Protein AF-0000000074348667 (afdb_homodimer)

Structure (mmCIF, N/CA/C/O backbone):
data_AF-0000000074348667-model_v1
#
loop_
_entity.id
_entity.type
_entity.pdbx_description
1 polymer 'Uncharacterized protein'
#
loop_
_atom_site.group_PDB
_atom_site.id
_atom_site.type_symbol
_atom_site.label_atom_id
_atom_site.label_alt_id
_atom_site.label_comp_id
_atom_site.label_as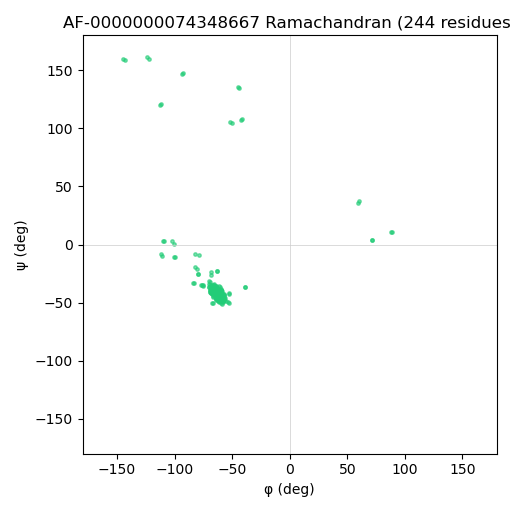ym_id
_atom_site.label_entity_id
_atom_site.label_seq_id
_atom_site.pdbx_PDB_ins_code
_atom_site.Cartn_x
_atom_site.Cartn_y
_atom_site.Cartn_z
_atom_site.occupancy
_atom_site.B_iso_or_equiv
_atom_site.auth_seq_id
_atom_site.auth_comp_id
_atom_site.auth_asym_id
_atom_site.auth_atom_id
_atom_site.pdbx_PDB_model_num
ATOM 1 N N . MET A 1 1 ? -14.773 42.625 21.422 1 41.88 1 MET A N 1
ATOM 2 C CA . MET A 1 1 ? -13.516 42 21.812 1 41.88 1 MET A CA 1
ATOM 3 C C . MET A 1 1 ? -12.562 41.906 20.625 1 41.88 1 MET A C 1
ATOM 5 O O . MET A 1 1 ? -12.992 41.625 19.5 1 41.88 1 MET A O 1
ATOM 9 N N . ALA A 1 2 ? -11.477 42.531 20.516 1 47.47 2 ALA A N 1
ATOM 10 C CA . ALA A 1 2 ? -10.523 42.531 19.406 1 47.47 2 ALA A CA 1
ATOM 11 C C . ALA A 1 2 ? -10.164 41.125 18.984 1 47.47 2 ALA A C 1
ATOM 13 O O . ALA A 1 2 ? -9.859 40.281 19.812 1 47.47 2 ALA A O 1
ATOM 14 N N . THR A 1 3 ? -10.672 40.656 17.891 1 51.31 3 THR A N 1
ATOM 15 C CA . THR A 1 3 ? -10.297 39.344 17.375 1 51.31 3 THR A CA 1
ATOM 16 C C . THR A 1 3 ? -8.797 39.125 17.5 1 51.31 3 THR A C 1
ATOM 18 O O . THR A 1 3 ? -7.992 39.938 17.031 1 51.31 3 THR A O 1
ATOM 21 N N . PRO A 1 4 ? -8.414 38.281 18.438 1 57.06 4 PRO A N 1
ATOM 22 C CA . PRO A 1 4 ? -6.969 38.094 18.625 1 57.06 4 PRO A CA 1
ATOM 23 C C . PRO A 1 4 ? -6.219 37.938 17.312 1 57.06 4 PRO A C 1
ATOM 25 O O . PRO A 1 4 ? -6.785 37.469 16.312 1 57.06 4 PRO A O 1
ATOM 28 N N . PRO A 1 5 ? -5.121 38.625 17.25 1 57.78 5 PRO A N 1
ATOM 29 C CA . PRO A 1 5 ? -4.312 38.688 16.031 1 57.78 5 PRO A CA 1
ATOM 30 C C . PRO A 1 5 ? -4.246 37.344 15.305 1 57.78 5 PRO A C 1
ATOM 32 O O . PRO A 1 5 ? -4.262 37.312 14.07 1 57.78 5 PRO A O 1
ATOM 35 N N . SER A 1 6 ? -4.207 36.25 16.125 1 58.78 6 SER A N 1
ATOM 36 C CA . SER A 1 6 ? -4.117 34.938 15.5 1 58.78 6 SER A CA 1
ATOM 37 C C . SER A 1 6 ? -5.391 34.594 14.727 1 58.78 6 SER A C 1
ATOM 39 O O . SER A 1 6 ? -5.328 34.062 13.609 1 58.78 6 SER A O 1
ATOM 41 N N . GLU A 1 7 ? -6.578 34.875 15.273 1 57.41 7 GLU A N 1
ATOM 42 C CA . GLU A 1 7 ? -7.863 34.625 14.633 1 57.41 7 GLU A CA 1
ATOM 43 C C . GLU A 1 7 ? -7.988 35.375 13.32 1 57.41 7 GLU A C 1
ATOM 45 O O . GLU A 1 7 ? -8.391 34.812 12.297 1 57.41 7 GLU A O 1
ATOM 50 N N . TYR A 1 8 ? -7.621 36.625 13.539 1 56.88 8 TYR A N 1
ATOM 51 C CA . TYR A 1 8 ? -7.707 37.5 12.367 1 56.88 8 TYR A CA 1
ATOM 52 C C . TYR A 1 8 ? -6.75 37.031 11.273 1 56.88 8 TYR A C 1
ATOM 54 O O . TYR A 1 8 ? -7.117 37 10.102 1 56.88 8 TYR A O 1
ATOM 62 N N . ALA A 1 9 ? -5.664 36.656 11.672 1 59.81 9 ALA A N 1
ATOM 63 C CA . ALA A 1 9 ? -4.641 36.25 10.719 1 59.81 9 ALA A CA 1
ATOM 64 C C . ALA A 1 9 ? -5.031 34.938 10.016 1 59.81 9 ALA A C 1
ATOM 66 O O . ALA A 1 9 ? -4.879 34.812 8.797 1 59.81 9 ALA A O 1
ATOM 67 N N . MET A 1 10 ? -5.617 34.062 10.727 1 64.94 10 MET A N 1
ATOM 68 C CA . MET A 1 10 ? -6.023 32.781 10.18 1 64.94 10 MET A CA 1
ATOM 69 C C . MET A 1 10 ? -7.16 32.938 9.172 1 64.94 10 MET A C 1
ATOM 71 O O . MET A 1 10 ? -7.293 32.156 8.242 1 64.94 10 MET A O 1
ATOM 75 N N . SER A 1 11 ? -7.828 34.031 9.391 1 62.78 11 SER A N 1
ATOM 76 C CA . SER A 1 11 ? -8.992 34.25 8.539 1 62.78 11 SER A CA 1
ATOM 77 C C . SER A 1 11 ? -8.578 34.844 7.188 1 62.78 11 SER A C 1
ATOM 79 O O . SER A 1 11 ? -9.359 34.812 6.23 1 62.78 11 SER A O 1
ATOM 81 N N . ARG A 1 12 ? -7.371 35.188 7.074 1 66.31 12 ARG A N 1
ATOM 82 C CA . ARG A 1 12 ? -6.961 35.844 5.848 1 66.31 12 ARG A CA 1
ATOM 83 C C . ARG A 1 12 ? -6.281 34.875 4.887 1 66.31 12 ARG A C 1
ATOM 85 O O . ARG A 1 12 ? -6.039 35.219 3.727 1 66.31 12 ARG A O 1
ATOM 92 N N . THR A 1 13 ? -6.027 33.781 5.457 1 75.88 13 THR A N 1
ATOM 93 C CA . THR A 1 13 ? -5.414 32.781 4.598 1 75.88 13 THR A CA 1
ATOM 94 C C . THR A 1 13 ? -6.363 31.594 4.375 1 75.88 13 THR A C 1
ATOM 96 O O . THR A 1 13 ? -6.824 30.969 5.332 1 75.88 13 THR A O 1
ATOM 99 N N . PRO A 1 14 ? -6.715 31.328 3.113 1 81.19 14 PRO A N 1
ATOM 100 C CA . PRO A 1 14 ? -7.812 30.422 2.779 1 81.19 14 PRO A CA 1
ATOM 101 C C . PRO A 1 14 ? -7.676 29.062 3.465 1 81.19 14 PRO A C 1
ATOM 103 O O . PRO A 1 14 ? -8.664 28.516 3.969 1 81.19 14 PRO A O 1
ATOM 106 N N . HIS A 1 15 ? -6.523 28.547 3.49 1 81.31 15 HIS A N 1
ATOM 107 C CA . HIS A 1 15 ? -6.379 27.188 4.004 1 81.31 15 HIS A CA 1
ATOM 108 C C . HIS A 1 15 ? -6.457 27.172 5.527 1 81.31 15 HIS A C 1
ATOM 110 O O . HIS A 1 15 ? -7.023 26.25 6.109 1 81.31 15 HIS A O 1
ATOM 116 N N . PHE A 1 16 ? -5.949 28.188 6.168 1 80.94 16 PHE A N 1
ATOM 117 C CA . PHE A 1 16 ? -6.086 28.266 7.617 1 80.94 16 PHE A CA 1
ATOM 118 C C . PHE A 1 16 ? -7.531 28.547 8.016 1 80.94 16 PHE A C 1
ATOM 120 O O . PHE A 1 16 ? -8 28.062 9.047 1 80.94 16 PHE A O 1
ATOM 127 N N . GLN A 1 17 ? -8.086 29.312 7.141 1 83.5 17 GLN A N 1
ATOM 128 C CA . GLN A 1 17 ? -9.5 29.578 7.395 1 83.5 17 GLN A CA 1
ATOM 129 C C . GLN A 1 17 ? -10.305 28.281 7.359 1 83.5 17 GLN A C 1
ATOM 131 O O . GLN A 1 17 ? -11.188 28.062 8.195 1 83.5 17 GLN A O 1
ATOM 136 N N . GLN A 1 18 ? -10.008 27.5 6.418 1 83.94 18 GLN A N 1
ATOM 137 C CA . GLN A 1 18 ? -10.688 26.219 6.328 1 83.94 18 GLN A CA 1
ATOM 138 C C . GLN A 1 18 ? -10.406 25.359 7.562 1 83.94 18 GLN A C 1
ATOM 140 O O . GLN A 1 18 ? -11.305 24.688 8.07 1 83.94 18 GLN A O 1
ATOM 145 N N . LEU A 1 19 ? -9.164 25.359 7.98 1 83.44 19 LEU A N 1
ATOM 146 C CA . LEU A 1 19 ? -8.789 24.609 9.18 1 83.44 19 LEU A CA 1
ATOM 147 C C . LEU A 1 19 ? -9.523 25.141 10.398 1 83.44 19 LEU A C 1
ATOM 149 O O . LEU A 1 19 ? -9.984 24.375 11.234 1 83.44 19 LEU A O 1
ATOM 153 N N . ARG A 1 20 ? -9.641 26.438 10.445 1 85.19 20 ARG A N 1
ATOM 154 C CA . ARG A 1 20 ? -10.367 27.078 11.531 1 85.19 20 ARG A CA 1
ATOM 155 C C . ARG A 1 20 ? -11.836 26.672 11.531 1 85.19 20 ARG A C 1
ATOM 157 O O . ARG A 1 20 ? -12.383 26.281 12.562 1 85.19 20 ARG A O 1
ATOM 164 N N . MET A 1 21 ? -12.391 26.734 10.414 1 86.69 21 MET A N 1
ATOM 165 C CA . MET A 1 21 ? -13.805 26.391 10.289 1 86.69 21 MET A CA 1
ATOM 166 C C . MET A 1 21 ? -14.031 24.922 10.648 1 86.69 21 MET A C 1
ATOM 168 O O . MET A 1 21 ? -15 24.594 11.344 1 86.69 21 MET A O 1
ATOM 172 N N . ALA A 1 22 ? -13.18 24.141 10.234 1 85.88 22 ALA A N 1
ATOM 173 C CA . ALA A 1 22 ? -13.305 22.719 10.484 1 85.88 22 ALA A CA 1
ATOM 174 C C . ALA A 1 22 ? -13.109 22.391 11.961 1 85.88 22 ALA A C 1
ATOM 176 O O . ALA A 1 22 ? -13.766 21.5 12.508 1 85.88 22 ALA A O 1
ATOM 177 N N . SER A 1 23 ? -12.18 23.062 12.555 1 85.81 23 SER A N 1
ATOM 178 C CA . SER A 1 23 ? -11.836 22.766 13.945 1 85.81 23 SER A CA 1
ATOM 179 C C . SER A 1 23 ? -12.828 23.406 14.906 1 85.81 23 SER A C 1
ATOM 181 O O . SER A 1 23 ? -12.945 22.984 16.062 1 85.81 23 SER A O 1
ATOM 183 N N . GLY A 1 24 ? -13.508 24.547 14.445 1 84.25 24 GLY A N 1
ATOM 184 C CA . GLY A 1 24 ? -14.367 25.344 15.32 1 84.25 24 GLY A CA 1
ATOM 185 C C . GLY A 1 24 ? -13.594 26.141 16.344 1 84.25 24 GLY A C 1
ATOM 186 O O . GLY A 1 24 ? -14.172 26.672 17.297 1 84.25 24 GLY A O 1
ATOM 187 N N . SER A 1 25 ? -12.297 26.062 16.25 1 82.44 25 SER A N 1
ATOM 188 C CA . SER A 1 25 ? -11.438 26.781 17.188 1 82.44 25 SER A CA 1
ATOM 189 C C . SER A 1 25 ? -11.047 28.156 16.656 1 82.44 25 SER A C 1
ATOM 191 O O . SER A 1 25 ? -10.844 28.328 15.453 1 82.44 25 SER A O 1
ATOM 193 N N . ASP A 1 26 ? -10.906 29.062 17.656 1 78.88 26 ASP A N 1
ATOM 194 C CA . ASP A 1 26 ? -10.492 30.406 17.281 1 78.88 26 ASP A CA 1
ATOM 195 C C . ASP A 1 26 ? -9.008 30.625 17.578 1 78.88 26 ASP A C 1
ATOM 197 O O . ASP A 1 26 ? -8.477 31.703 17.328 1 78.88 26 ASP A O 1
ATOM 201 N N . ASN A 1 27 ? -8.414 29.562 18.047 1 83.25 27 ASN A N 1
ATOM 202 C CA . ASN A 1 27 ? -6.988 29.734 18.297 1 83.25 27 ASN A CA 1
ATOM 203 C C . ASN A 1 27 ? -6.168 28.688 17.547 1 83.25 27 ASN A C 1
ATOM 205 O O . ASN A 1 27 ? -6.691 27.641 17.156 1 83.25 27 ASN A O 1
ATOM 209 N N . LEU A 1 28 ? -4.906 28.922 17.359 1 83.81 28 LEU A N 1
ATOM 210 C CA . LEU A 1 28 ? -3.996 28.125 16.547 1 83.81 28 LEU A CA 1
ATOM 211 C C . LEU A 1 28 ? -3.812 26.734 17.156 1 83.81 28 LEU A C 1
ATOM 213 O O . LEU A 1 28 ? -3.725 25.75 16.422 1 83.81 28 LEU A O 1
ATOM 217 N N . GLN A 1 29 ? -3.809 26.734 18.469 1 85.81 29 GLN A N 1
ATOM 218 C CA . GLN A 1 29 ? -3.584 25.469 19.156 1 85.81 29 GLN A CA 1
ATOM 219 C C . GLN A 1 29 ? -4.684 24.469 18.828 1 85.81 29 GLN A C 1
ATOM 221 O O . GLN A 1 29 ? -4.395 23.312 18.5 1 85.81 29 GLN A O 1
ATOM 226 N N . GLY A 1 30 ? -5.895 24.891 18.922 1 87.62 30 GLY A N 1
ATOM 227 C CA . GLY A 1 30 ? -7.008 24.016 18.578 1 87.62 30 GLY A CA 1
ATOM 228 C C . GLY A 1 30 ? -7.02 23.609 17.125 1 87.62 30 GLY A C 1
ATOM 229 O O . GLY A 1 30 ? -7.32 22.469 16.797 1 87.62 30 GLY A O 1
ATOM 230 N N . CYS A 1 31 ? -6.711 24.484 16.219 1 88.75 31 CYS A N 1
ATOM 231 C CA . CYS A 1 31 ? -6.641 24.203 14.797 1 88.75 31 CYS A CA 1
ATOM 232 C C . CYS A 1 31 ? -5.574 23.156 14.5 1 88.75 31 CYS A C 1
ATOM 234 O O . CYS A 1 31 ? -5.828 22.188 13.781 1 88.75 31 CYS A O 1
ATOM 236 N N . PHE A 1 32 ? -4.398 23.312 15.125 1 91.44 32 PHE A N 1
ATOM 237 C CA . PHE A 1 32 ? -3.303 22.375 14.906 1 91.44 32 PHE A CA 1
ATOM 238 C C . PHE A 1 32 ? -3.621 21.016 15.508 1 91.44 32 PHE A C 1
ATOM 240 O O . PHE A 1 32 ? -3.299 19.984 14.922 1 91.44 32 PHE A O 1
ATOM 247 N N . HIS A 1 33 ? -4.215 21.062 16.688 1 93.38 33 HIS A N 1
ATOM 248 C CA . HIS A 1 33 ? -4.598 19.812 17.312 1 93.38 33 HIS A CA 1
ATOM 249 C C . HIS A 1 33 ? -5.492 18.984 16.391 1 93.38 33 HIS A C 1
ATOM 251 O O . HIS A 1 33 ? -5.277 17.781 16.219 1 93.38 33 HIS A O 1
ATOM 257 N N . LEU A 1 34 ? -6.512 19.547 15.82 1 93.19 34 LEU A N 1
ATOM 258 C CA . LEU A 1 34 ? -7.402 18.844 14.891 1 93.19 34 LEU A CA 1
ATOM 259 C C . LEU A 1 34 ? -6.629 18.312 13.688 1 93.19 34 LEU A C 1
ATOM 261 O O . LEU A 1 34 ? -6.781 17.156 13.305 1 93.19 34 LEU A O 1
ATOM 265 N N . LEU A 1 35 ? -5.844 19.203 13.055 1 94.12 35 LEU A N 1
ATOM 266 C CA . LEU A 1 35 ? -5.074 18.828 11.867 1 94.12 35 LEU A CA 1
ATOM 267 C C . LEU A 1 35 ? -4.238 17.594 12.133 1 94.12 35 LEU A C 1
ATOM 269 O O . LEU A 1 35 ? -4.305 16.625 11.375 1 94.12 35 LEU A O 1
ATOM 273 N N . PHE A 1 36 ? -3.49 17.578 13.211 1 96.5 36 PHE A N 1
ATOM 274 C CA . PHE A 1 36 ? -2.551 16.5 13.461 1 96.5 36 PHE A CA 1
ATOM 275 C C . PHE A 1 36 ? -3.285 15.234 13.914 1 96.5 36 PHE A C 1
ATOM 277 O O . PHE A 1 36 ? -2.861 14.125 13.617 1 96.5 36 PHE A O 1
ATOM 284 N N . THR A 1 37 ? -4.336 15.453 14.672 1 96.75 37 THR A N 1
ATOM 285 C CA . THR A 1 37 ? -5.16 14.305 15.039 1 96.75 37 THR A CA 1
ATOM 286 C C . THR A 1 37 ? -5.715 13.617 13.789 1 96.75 37 THR A C 1
ATOM 288 O O . THR A 1 37 ? -5.715 12.391 13.695 1 96.75 37 THR A O 1
ATOM 291 N N . GLN A 1 38 ? -6.164 14.359 12.867 1 95.38 38 GLN A N 1
ATOM 292 C CA . GLN A 1 38 ? -6.676 13.812 11.617 1 95.38 38 GLN A CA 1
ATOM 293 C C . GLN A 1 38 ? -5.57 13.102 10.836 1 95.38 38 GLN A C 1
ATOM 295 O O . GLN A 1 38 ? -5.789 12.016 10.289 1 95.38 38 GLN A O 1
ATOM 300 N N . GLN A 1 39 ? -4.449 13.711 10.797 1 96.56 39 GLN A N 1
ATOM 301 C CA . GLN A 1 39 ? -3.322 13.102 10.094 1 96.56 39 GLN A CA 1
ATOM 302 C C . GLN A 1 39 ? -2.93 11.773 10.734 1 96.56 39 GLN A C 1
ATOM 304 O O . GLN A 1 39 ? -2.613 10.812 10.031 1 96.56 39 GLN A O 1
ATOM 309 N N . TYR A 1 40 ? -2.957 11.773 12.039 1 97.62 40 TYR A N 1
ATOM 310 C CA . TYR A 1 40 ? -2.658 10.547 12.766 1 97.62 40 TYR A CA 1
ATOM 311 C C . TYR A 1 40 ? -3.668 9.453 12.422 1 97.62 40 TYR A C 1
ATOM 313 O O . TYR A 1 40 ? -3.291 8.312 12.156 1 97.62 40 TYR A O 1
ATOM 321 N N . ALA A 1 41 ? -4.887 9.781 12.461 1 97.31 41 ALA A N 1
ATOM 322 C CA . ALA A 1 41 ? -5.938 8.82 12.141 1 97.31 41 ALA A CA 1
ATOM 323 C C . ALA A 1 41 ? -5.773 8.281 10.719 1 97.31 41 ALA A C 1
ATOM 325 O O . ALA A 1 41 ? -5.973 7.09 10.477 1 97.31 41 ALA A O 1
ATOM 326 N N . GLU A 1 42 ? -5.453 9.141 9.773 1 97 42 GLU A N 1
ATOM 327 C CA . GLU A 1 42 ? -5.293 8.758 8.375 1 97 42 GLU A CA 1
ATOM 328 C C . GLU A 1 42 ? -4.168 7.746 8.203 1 97 42 GLU A C 1
ATOM 330 O O . GLU A 1 42 ? -4.34 6.723 7.539 1 97 42 GLU A O 1
ATOM 335 N N . ILE A 1 43 ? -3.002 8.023 8.781 1 97.88 43 ILE A N 1
ATOM 336 C CA . ILE A 1 43 ? -1.87 7.121 8.609 1 97.88 43 ILE A CA 1
ATOM 337 C C . ILE A 1 43 ? -2.133 5.816 9.359 1 97.88 43 ILE A C 1
ATOM 339 O O . ILE A 1 43 ? -1.704 4.746 8.922 1 97.88 43 ILE A O 1
ATOM 343 N N . ASP A 1 44 ? -2.861 5.93 10.484 1 97.88 44 ASP A N 1
ATOM 344 C CA . ASP A 1 44 ? -3.268 4.734 11.211 1 97.88 44 ASP A CA 1
ATOM 345 C C . ASP A 1 44 ? -4.18 3.855 10.359 1 97.88 44 ASP A C 1
ATOM 347 O O . ASP A 1 44 ? -4.023 2.633 10.336 1 97.88 44 ASP A O 1
ATOM 351 N N . GLY A 1 45 ? -5.098 4.434 9.695 1 97.62 45 GLY A N 1
ATOM 352 C CA . GLY A 1 45 ? -5.961 3.709 8.781 1 97.62 45 GLY A CA 1
ATOM 353 C C . GLY A 1 45 ? -5.211 3.055 7.637 1 97.62 45 GLY A C 1
ATOM 354 O O . GLY A 1 45 ? -5.473 1.9 7.293 1 97.62 45 GLY A O 1
ATOM 355 N N . LEU A 1 46 ? -4.301 3.779 7.074 1 97.75 46 LEU A N 1
ATOM 356 C CA . LEU A 1 46 ? -3.486 3.242 5.988 1 97.75 46 LEU A CA 1
ATOM 357 C C . LEU A 1 46 ? -2.717 2.006 6.445 1 97.75 46 LEU A C 1
ATOM 359 O O . LEU A 1 46 ? -2.68 0.996 5.742 1 97.75 46 LEU A O 1
ATOM 363 N N . ILE A 1 47 ? -2.062 2.117 7.617 1 98.44 47 ILE A N 1
ATOM 364 C CA . ILE A 1 47 ? -1.274 1.019 8.164 1 98.44 47 ILE A CA 1
ATOM 365 C C . ILE A 1 47 ? -2.158 -0.216 8.328 1 98.44 47 ILE A C 1
ATOM 367 O O . ILE A 1 47 ? -1.752 -1.328 7.984 1 98.44 47 ILE A O 1
ATOM 371 N N . ASN A 1 48 ? -3.332 -0.006 8.828 1 98.25 48 ASN A N 1
ATOM 372 C CA . ASN A 1 48 ? -4.242 -1.13 9.008 1 98.25 48 ASN A CA 1
ATOM 373 C C . ASN A 1 48 ? -4.578 -1.804 7.684 1 98.25 48 ASN A C 1
ATOM 375 O O . ASN A 1 48 ? -4.57 -3.033 7.586 1 98.25 48 ASN A O 1
ATOM 379 N N . GLU A 1 49 ? -4.867 -1.061 6.711 1 96.81 49 GLU A N 1
ATOM 380 C CA . GLU A 1 49 ? -5.168 -1.603 5.387 1 96.81 49 GLU A CA 1
ATOM 381 C C . GLU A 1 49 ? -3.973 -2.361 4.816 1 96.81 49 GLU A C 1
ATOM 383 O O . GLU A 1 49 ? -4.129 -3.453 4.266 1 96.81 49 GLU A O 1
ATOM 388 N N . LEU A 1 50 ? -2.855 -1.774 4.934 1 97.81 50 LEU A N 1
ATOM 389 C CA . LEU A 1 50 ? -1.643 -2.387 4.402 1 97.81 50 LEU A CA 1
ATOM 390 C C . LEU A 1 50 ? -1.326 -3.689 5.129 1 97.81 50 LEU A C 1
ATOM 392 O O . LEU A 1 50 ? -0.851 -4.648 4.516 1 97.81 50 LEU A O 1
ATOM 396 N N . CYS A 1 51 ? -1.536 -3.756 6.398 1 98.44 51 CYS A N 1
ATOM 397 C CA . CYS A 1 51 ? -1.307 -4.973 7.172 1 98.44 51 CYS A CA 1
ATOM 398 C C . CYS A 1 51 ? -2.199 -6.105 6.688 1 98.44 51 CYS A C 1
ATOM 400 O O . CYS A 1 51 ? -1.753 -7.25 6.574 1 98.44 51 CYS A O 1
ATOM 402 N N . GLU A 1 52 ? -3.398 -5.734 6.402 1 97.69 52 GLU A N 1
ATOM 403 C CA . GLU A 1 52 ? -4.312 -6.742 5.871 1 97.69 52 GLU A CA 1
ATOM 404 C C . GLU A 1 52 ? -3.809 -7.297 4.539 1 97.69 52 GLU A C 1
ATOM 406 O O . GLU A 1 52 ? -3.818 -8.508 4.324 1 97.69 52 GLU A O 1
ATOM 411 N N . LYS A 1 53 ? -3.393 -6.449 3.703 1 97.38 53 LYS A N 1
ATOM 412 C CA . LYS A 1 53 ? -2.873 -6.871 2.406 1 97.38 53 LYS A CA 1
ATOM 413 C C . LYS A 1 53 ? -1.622 -7.73 2.568 1 97.38 53 LYS A C 1
ATOM 415 O O . LYS A 1 53 ? -1.439 -8.711 1.849 1 97.38 53 LYS A O 1
ATOM 420 N N . ARG A 1 54 ? -0.748 -7.32 3.434 1 98.31 54 ARG A N 1
ATOM 421 C CA . ARG A 1 54 ? 0.459 -8.094 3.709 1 98.31 54 ARG A CA 1
ATOM 422 C C . ARG A 1 54 ? 0.111 -9.508 4.16 1 98.31 54 ARG A C 1
ATOM 424 O O . ARG A 1 54 ? 0.686 -10.484 3.668 1 98.31 54 ARG A O 1
ATOM 431 N N . ASP A 1 55 ? -0.806 -9.617 5.059 1 97.69 55 ASP A N 1
ATOM 432 C CA . ASP A 1 55 ? -1.185 -10.922 5.594 1 97.69 55 ASP A CA 1
ATOM 433 C C . ASP A 1 55 ? -1.783 -11.805 4.504 1 97.69 55 ASP A C 1
ATOM 435 O O . ASP A 1 55 ? -1.487 -13 4.434 1 97.69 55 ASP A O 1
ATOM 439 N N . ASP A 1 56 ? -2.645 -11.211 3.725 1 97.25 56 ASP A N 1
ATOM 440 C CA . ASP A 1 56 ? -3.213 -11.953 2.598 1 97.25 56 ASP A CA 1
ATOM 441 C C . ASP A 1 56 ? -2.117 -12.461 1.669 1 97.25 56 ASP A C 1
ATOM 443 O O . ASP A 1 56 ? -2.166 -13.609 1.216 1 97.25 56 ASP A O 1
ATOM 447 N N . LEU A 1 57 ? -1.149 -11.625 1.381 1 98.12 57 LEU A N 1
ATOM 448 C CA . LEU A 1 57 ? -0.071 -11.977 0.462 1 98.12 57 LEU A CA 1
ATOM 449 C C . LEU A 1 57 ? 0.819 -13.062 1.054 1 98.12 57 LEU A C 1
ATOM 451 O O . LEU A 1 57 ? 1.273 -13.953 0.337 1 98.12 57 LEU A O 1
ATOM 455 N N . VAL A 1 58 ? 1.056 -13.023 2.33 1 98.44 58 VAL A N 1
ATOM 456 C CA . VAL A 1 58 ? 1.842 -14.047 3.008 1 98.44 58 VAL A CA 1
ATOM 457 C C . VAL A 1 58 ? 1.145 -15.398 2.879 1 98.44 58 VAL A C 1
ATOM 459 O O . VAL A 1 58 ? 1.778 -16.406 2.543 1 98.44 58 VAL A O 1
ATOM 462 N N . ARG A 1 59 ? -0.118 -15.453 3.117 1 97.06 59 ARG A N 1
ATOM 463 C CA . ARG A 1 59 ? -0.891 -16.688 2.984 1 97.06 59 ARG A CA 1
ATOM 464 C C . ARG A 1 59 ? -0.855 -17.203 1.551 1 97.06 59 ARG A C 1
ATOM 466 O O . ARG A 1 59 ? -0.73 -18.406 1.324 1 97.06 59 ARG A O 1
ATOM 473 N N . LYS A 1 60 ? -1.02 -16.328 0.667 1 96.19 60 LYS A N 1
ATOM 474 C CA . LYS A 1 60 ? -0.96 -16.688 -0.745 1 96.19 60 LYS A CA 1
ATOM 475 C C . LYS A 1 60 ? 0.384 -17.328 -1.091 1 96.19 60 LYS A C 1
ATOM 477 O O . LYS A 1 60 ? 0.436 -18.328 -1.794 1 96.19 60 LYS A O 1
ATOM 482 N N . ILE A 1 61 ? 1.447 -16.672 -0.682 1 97.38 61 ILE A N 1
ATOM 483 C CA . ILE A 1 61 ? 2.801 -17.141 -0.939 1 97.38 61 ILE A CA 1
ATOM 484 C C . ILE A 1 61 ? 2.975 -18.547 -0.349 1 97.38 61 ILE A C 1
ATOM 486 O O . ILE A 1 61 ? 3.516 -19.438 -1.003 1 97.38 61 ILE A O 1
ATOM 490 N N . GLU A 1 62 ? 2.51 -18.75 0.842 1 96.25 62 GLU A N 1
ATOM 491 C CA . GLU A 1 62 ? 2.598 -20.062 1.484 1 96.25 62 GLU A CA 1
ATOM 492 C C . GLU A 1 62 ? 1.864 -21.125 0.672 1 96.25 62 GLU A C 1
ATOM 494 O O . GLU A 1 62 ? 2.377 -22.234 0.478 1 96.25 62 GLU A O 1
ATOM 499 N N . ARG A 1 63 ? 0.696 -20.812 0.25 1 92.12 63 ARG A N 1
ATOM 500 C CA . ARG A 1 63 ? -0.089 -21.734 -0.566 1 92.12 63 ARG A CA 1
ATOM 501 C C . ARG A 1 63 ? 0.63 -22.062 -1.872 1 92.12 63 ARG A C 1
ATOM 503 O O . ARG A 1 63 ? 0.658 -23.219 -2.301 1 92.12 63 ARG A O 1
ATOM 510 N N . MET A 1 64 ? 1.201 -21.031 -2.49 1 94.38 64 MET A N 1
ATOM 511 C CA . MET A 1 64 ? 1.91 -21.219 -3.752 1 94.38 64 MET A CA 1
ATOM 512 C C . MET A 1 64 ? 3.158 -22.078 -3.551 1 94.38 64 MET A C 1
ATOM 514 O O . MET A 1 64 ? 3.498 -22.891 -4.402 1 94.38 64 MET A O 1
ATOM 518 N N . GLU A 1 65 ? 3.818 -21.906 -2.447 1 95.19 65 GLU A N 1
ATOM 519 C CA . GLU A 1 65 ? 4.996 -22.703 -2.15 1 95.19 65 GLU A CA 1
ATOM 520 C C . GLU A 1 65 ? 4.641 -24.188 -2.057 1 95.19 65 GLU A C 1
ATOM 522 O O . GLU A 1 65 ? 5.367 -25.047 -2.576 1 95.19 65 GLU A O 1
ATOM 527 N N . LYS A 1 66 ? 3.531 -24.5 -1.491 1 91.62 66 LYS A N 1
ATOM 528 C CA . LYS A 1 66 ? 3.072 -25.891 -1.4 1 91.62 66 LYS A CA 1
ATOM 529 C C . LYS A 1 66 ? 2.693 -26.438 -2.775 1 91.62 66 LYS A C 1
ATOM 531 O O . LYS A 1 66 ? 2.973 -27.594 -3.088 1 91.62 66 LYS A O 1
ATOM 536 N N . LEU A 1 67 ? 2.039 -25.625 -3.545 1 91.19 67 LEU A N 1
ATOM 537 C CA . LEU A 1 67 ? 1.665 -26.016 -4.898 1 91.19 67 LEU A CA 1
ATOM 538 C C . LEU A 1 67 ? 2.902 -26.312 -5.738 1 91.19 67 LEU A C 1
ATOM 540 O O . LEU A 1 67 ? 2.92 -27.281 -6.5 1 91.19 67 LEU A O 1
ATOM 544 N N . VAL A 1 68 ? 3.902 -25.469 -5.648 1 92.81 68 VAL A N 1
ATOM 545 C CA . VAL A 1 68 ? 5.152 -25.656 -6.371 1 92.81 68 VAL A CA 1
ATOM 546 C C . VAL A 1 68 ? 5.824 -26.953 -5.922 1 92.81 68 VAL A C 1
ATOM 548 O O . VAL A 1 68 ? 6.293 -27.734 -6.75 1 92.81 68 VAL A O 1
ATOM 551 N N . GLU A 1 69 ? 5.852 -27.219 -4.648 1 90.19 69 GLU A N 1
ATOM 552 C CA . GLU A 1 69 ? 6.422 -28.438 -4.102 1 90.19 69 GLU A CA 1
ATOM 553 C C . GLU A 1 69 ? 5.715 -29.672 -4.656 1 90.19 69 GLU A C 1
ATOM 555 O O . GLU A 1 69 ? 6.363 -30.609 -5.125 1 90.19 69 GLU A O 1
ATOM 560 N N . GLU A 1 70 ? 4.484 -29.641 -4.617 1 86.94 70 GLU A N 1
ATOM 561 C CA . GLU A 1 70 ? 3.697 -30.75 -5.156 1 86.94 70 GLU A CA 1
ATOM 562 C C . GLU A 1 70 ? 3.902 -30.875 -6.664 1 86.94 70 GLU A C 1
ATOM 564 O O . GLU A 1 70 ? 3.971 -32 -7.184 1 86.94 70 GLU A O 1
ATOM 569 N N . GLY A 1 71 ? 3.93 -29.75 -7.34 1 86.44 71 GLY A N 1
ATOM 570 C CA . GLY A 1 71 ? 4.137 -29.734 -8.781 1 86.44 71 GLY A CA 1
ATOM 571 C C . GLY A 1 71 ? 5.465 -30.328 -9.195 1 86.44 71 GLY A C 1
ATOM 572 O O . GLY A 1 71 ? 5.555 -31.016 -10.211 1 86.44 71 GLY A O 1
ATOM 573 N N . GLU A 1 72 ? 6.492 -30.047 -8.438 1 87.44 72 GLU A N 1
ATOM 574 C CA . GLU A 1 72 ? 7.805 -30.625 -8.719 1 87.44 72 GLU A CA 1
ATOM 575 C C . GLU A 1 72 ? 7.762 -32.156 -8.648 1 87.44 72 GLU A C 1
ATOM 577 O O . GLU A 1 72 ? 8.336 -32.844 -9.5 1 87.44 72 GLU A O 1
ATOM 582 N N . GLY A 1 73 ? 7.059 -32.688 -7.656 1 79.06 73 GLY A N 1
ATOM 583 C CA . GLY A 1 73 ? 6.887 -34.125 -7.566 1 79.06 73 GLY A CA 1
ATOM 584 C C . GLY A 1 73 ? 6.078 -34.688 -8.719 1 79.06 73 GLY A C 1
ATOM 585 O O . GLY A 1 73 ? 6.438 -35.719 -9.281 1 79.06 73 GLY A O 1
ATOM 586 N N . PHE A 1 74 ? 5.102 -34 -9.078 1 77.56 74 PHE A N 1
ATOM 587 C CA . PHE A 1 74 ? 4.195 -34.406 -10.148 1 77.56 74 PHE A CA 1
ATOM 588 C C . PHE A 1 74 ? 4.918 -34.406 -11.492 1 77.56 74 PHE A C 1
ATOM 590 O O . PHE A 1 74 ? 4.844 -35.375 -12.234 1 77.56 74 PHE A O 1
ATOM 597 N N . CYS A 1 75 ? 5.598 -33.344 -11.836 1 79.56 75 CYS A N 1
ATOM 598 C CA . CYS A 1 75 ? 6.262 -33.219 -13.133 1 79.56 75 CYS A CA 1
ATOM 599 C C . CYS A 1 75 ? 7.371 -34.25 -13.281 1 79.56 75 CYS A C 1
ATOM 601 O O . CYS A 1 75 ? 7.57 -34.812 -14.367 1 79.56 75 CYS A O 1
ATOM 603 N N . VAL A 1 76 ? 8.016 -34.531 -12.227 1 69.56 76 VAL A N 1
ATOM 604 C CA . VAL A 1 76 ? 9.086 -35.5 -12.273 1 69.56 76 VAL A CA 1
ATOM 605 C C . VAL A 1 76 ? 8.492 -36.906 -12.562 1 69.56 76 VAL A C 1
ATOM 607 O O . VAL A 1 76 ? 9.031 -37.656 -13.375 1 69.56 76 VAL A O 1
ATOM 610 N N . PHE A 1 77 ? 7.379 -37.094 -12.039 1 70.81 77 PHE A N 1
ATOM 611 C CA . PHE A 1 77 ? 6.805 -38.406 -12.125 1 70.81 77 PHE A CA 1
ATOM 612 C C . PHE A 1 77 ? 6.082 -38.625 -13.453 1 70.81 77 PHE A C 1
ATOM 614 O O . PHE A 1 77 ? 6.094 -39.719 -14.016 1 70.81 77 PHE A O 1
ATOM 621 N N . HIS A 1 78 ? 5.543 -37.594 -13.922 1 74.69 78 HIS A N 1
ATOM 622 C CA . HIS A 1 78 ? 4.66 -37.781 -15.078 1 74.69 78 HIS A CA 1
ATOM 623 C C . HIS A 1 78 ? 5.27 -37.156 -16.328 1 74.69 78 HIS A C 1
ATOM 625 O O . HIS A 1 78 ? 4.723 -37.281 -17.422 1 74.69 78 HIS A O 1
ATOM 631 N N . ASP A 1 79 ? 6.375 -36.406 -16.234 1 72.94 79 ASP A N 1
ATOM 632 C CA . ASP A 1 79 ? 7.113 -35.781 -17.328 1 72.94 79 ASP A CA 1
ATOM 633 C C . ASP A 1 79 ? 6.227 -34.812 -18.109 1 72.94 79 ASP A C 1
ATOM 635 O O . ASP A 1 79 ? 6.156 -34.906 -19.328 1 72.94 79 ASP A O 1
ATOM 639 N N . CYS A 1 80 ? 5.387 -34.156 -17.453 1 75.31 80 CYS A N 1
ATOM 640 C CA . CYS A 1 80 ? 4.508 -33.156 -18.047 1 75.31 80 CYS A CA 1
ATOM 641 C C . CYS A 1 80 ? 4.305 -31.969 -17.109 1 75.31 80 CYS A C 1
ATOM 643 O O . CYS A 1 80 ? 4.66 -32.031 -15.938 1 75.31 80 CYS A O 1
ATOM 645 N N . GLY A 1 81 ? 3.912 -30.844 -17.625 1 82.69 81 GLY A N 1
ATOM 646 C CA . GLY A 1 81 ? 3.49 -29.703 -16.828 1 82.69 81 GLY A CA 1
ATOM 647 C C . GLY A 1 81 ? 4.637 -28.797 -16.438 1 82.69 81 GLY A C 1
ATOM 648 O O . GLY A 1 81 ? 4.48 -27.922 -15.578 1 82.69 81 GLY A O 1
ATOM 649 N N . TYR A 1 82 ? 5.777 -29.031 -17.047 1 85.94 82 TYR A N 1
ATOM 650 C CA . TYR A 1 82 ? 6.992 -28.328 -16.672 1 85.94 82 TYR A CA 1
ATOM 651 C C . TYR A 1 82 ? 6.844 -26.828 -16.891 1 85.94 82 TYR A C 1
ATOM 653 O O . TYR A 1 82 ? 7.309 -26.016 -16.078 1 85.94 82 TYR A O 1
ATOM 661 N N . MET A 1 83 ? 6.211 -26.453 -18 1 90.12 83 MET A N 1
ATOM 662 C CA . MET A 1 83 ? 6.035 -25.031 -18.266 1 90.12 83 MET A CA 1
ATOM 663 C C . MET A 1 83 ? 5.184 -24.375 -17.188 1 90.12 83 MET A C 1
ATOM 665 O O . MET A 1 83 ? 5.527 -23.297 -16.688 1 90.12 83 MET A O 1
ATOM 669 N N . GLY A 1 84 ? 4.074 -25.047 -16.812 1 91.06 84 GLY A N 1
ATOM 670 C CA . GLY A 1 84 ? 3.23 -24.531 -15.758 1 91.06 84 GLY A CA 1
ATOM 671 C C . GLY A 1 84 ? 3.957 -24.391 -14.43 1 91.06 84 GLY A C 1
ATOM 672 O O . GLY A 1 84 ? 3.787 -23.406 -13.719 1 91.06 84 GLY A O 1
ATOM 673 N N . LEU A 1 85 ? 4.734 -25.328 -14.172 1 92.44 85 LEU A N 1
ATOM 674 C CA . LEU A 1 85 ? 5.512 -25.312 -12.938 1 92.44 85 LEU A CA 1
ATOM 675 C C . LEU A 1 85 ? 6.492 -24.141 -12.93 1 92.44 85 LEU A C 1
ATOM 677 O O . LEU A 1 85 ? 6.609 -23.438 -11.922 1 92.44 85 LEU A O 1
ATOM 681 N N . GLU A 1 86 ? 7.223 -23.922 -14.031 1 95.06 86 GLU A N 1
ATOM 682 C CA . GLU A 1 86 ? 8.156 -22.812 -14.125 1 95.06 86 GLU A CA 1
ATOM 683 C C . GLU A 1 86 ? 7.445 -21.469 -13.945 1 95.06 86 GLU A C 1
ATOM 685 O O . GLU A 1 86 ? 7.945 -20.578 -13.258 1 95.06 86 GLU A O 1
ATOM 690 N N . PHE A 1 87 ? 6.301 -21.328 -14.477 1 95.38 87 PHE A N 1
ATOM 691 C CA . PHE A 1 87 ? 5.527 -20.094 -14.359 1 95.38 87 PHE A CA 1
ATOM 692 C C . PHE A 1 87 ? 5.035 -19.906 -12.93 1 95.38 87 PHE A C 1
ATOM 694 O O . PHE A 1 87 ? 4.938 -18.766 -12.453 1 95.38 87 PHE A O 1
ATOM 701 N N . MET A 1 88 ? 4.699 -20.984 -12.25 1 94.69 88 MET A N 1
ATOM 702 C CA . MET A 1 88 ? 4.32 -20.891 -1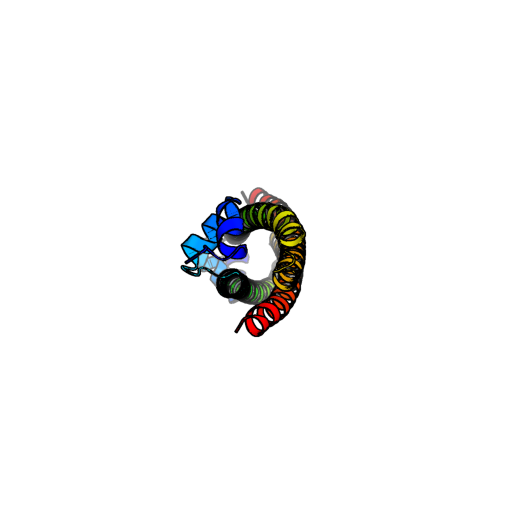0.844 1 94.69 88 MET A CA 1
ATOM 703 C C . MET A 1 88 ? 5.473 -20.375 -10 1 94.69 88 MET A C 1
ATOM 705 O O . MET A 1 88 ? 5.277 -19.531 -9.125 1 94.69 88 MET A O 1
ATOM 709 N N . LYS A 1 89 ? 6.648 -20.828 -10.297 1 96.88 89 LYS A N 1
ATOM 710 C CA . LYS A 1 89 ? 7.828 -20.375 -9.562 1 96.88 89 LYS A CA 1
ATOM 711 C C . LYS A 1 89 ? 8.102 -18.891 -9.828 1 96.88 89 LYS A C 1
ATOM 713 O O . LYS A 1 89 ? 8.469 -18.156 -8.914 1 96.88 89 LYS A O 1
ATOM 718 N N . GLU A 1 90 ? 7.973 -18.5 -11.055 1 96.69 90 GLU A N 1
ATOM 719 C CA . GLU A 1 90 ? 8.141 -17.094 -11.398 1 96.69 90 GLU A CA 1
ATOM 720 C C . GLU A 1 90 ? 7.117 -16.219 -10.68 1 96.69 90 GLU A C 1
ATOM 722 O O . GLU A 1 90 ? 7.465 -15.172 -10.141 1 96.69 90 GLU A O 1
ATOM 727 N N . SER A 1 91 ? 5.867 -16.703 -10.703 1 97 91 SER A N 1
ATOM 728 C CA . SER A 1 91 ? 4.809 -15.969 -10.016 1 97 91 SER A CA 1
ATOM 729 C C . SER A 1 91 ? 5.105 -15.844 -8.523 1 97 91 SER A C 1
ATOM 731 O O . SER A 1 91 ? 4.844 -14.805 -7.918 1 97 91 SER A O 1
ATOM 733 N N . LEU A 1 92 ? 5.578 -16.859 -8.008 1 97.94 92 LEU A N 1
ATOM 734 C CA . LEU A 1 92 ? 5.945 -16.875 -6.594 1 97.94 92 LEU A CA 1
ATOM 735 C C . LEU A 1 92 ? 7.016 -15.828 -6.305 1 97.94 92 LEU A C 1
ATOM 737 O O . LEU A 1 92 ? 6.93 -15.102 -5.316 1 97.94 92 LEU A O 1
ATOM 741 N N . GLU A 1 93 ? 8.016 -15.766 -7.148 1 98.19 93 GLU A N 1
ATOM 742 C CA . GLU A 1 93 ? 9.078 -14.781 -6.977 1 98.19 93 GLU A CA 1
ATOM 743 C C . GLU A 1 93 ? 8.523 -13.359 -7.066 1 98.19 93 GLU A C 1
ATOM 745 O O . GLU A 1 93 ? 8.945 -12.477 -6.316 1 98.19 93 GLU A O 1
ATOM 750 N N . ILE A 1 94 ? 7.633 -13.133 -7.965 1 97.94 94 ILE A N 1
ATOM 751 C CA . ILE A 1 94 ? 6.988 -11.828 -8.102 1 97.94 94 ILE A CA 1
ATOM 752 C C . ILE A 1 94 ? 6.258 -11.477 -6.805 1 97.94 94 ILE A C 1
ATOM 754 O O . ILE A 1 94 ? 6.383 -10.359 -6.301 1 97.94 94 ILE A O 1
ATOM 758 N N . ASP A 1 95 ? 5.48 -12.438 -6.27 1 98.31 95 ASP A N 1
ATOM 759 C CA . ASP A 1 95 ? 4.719 -12.195 -5.047 1 98.31 95 ASP A CA 1
ATOM 760 C C . ASP A 1 95 ? 5.645 -11.883 -3.873 1 98.31 95 ASP A C 1
ATOM 762 O O . ASP A 1 95 ? 5.328 -11.039 -3.031 1 98.31 95 ASP A O 1
ATOM 766 N N . LYS A 1 96 ? 6.758 -12.492 -3.822 1 98.62 96 LYS A N 1
ATOM 767 C CA . LYS A 1 96 ? 7.727 -12.227 -2.766 1 98.62 9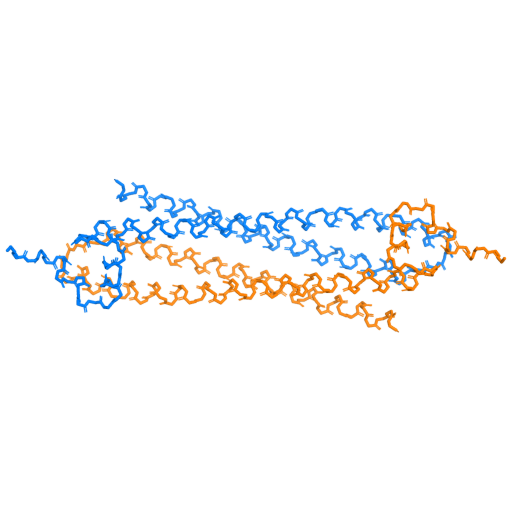6 LYS A CA 1
ATOM 768 C C . LYS A 1 96 ? 8.305 -10.812 -2.891 1 98.62 96 LYS A C 1
ATOM 770 O O . LYS A 1 96 ? 8.547 -10.148 -1.885 1 98.62 96 LYS A O 1
ATOM 775 N N . LYS A 1 97 ? 8.602 -10.391 -4.098 1 98.69 97 LYS A N 1
ATOM 776 C CA . LYS A 1 97 ? 9.078 -9.031 -4.316 1 98.69 97 LYS A CA 1
ATOM 777 C C . LYS A 1 97 ? 8.031 -8.008 -3.879 1 98.69 97 LYS A C 1
ATOM 779 O O . LYS A 1 97 ? 8.367 -6.996 -3.264 1 98.69 97 LYS A O 1
ATOM 784 N N . VAL A 1 98 ? 6.781 -8.266 -4.223 1 98.69 98 VAL A N 1
ATOM 785 C CA . VAL A 1 98 ? 5.691 -7.387 -3.822 1 98.69 98 VAL A CA 1
ATOM 786 C C . VAL A 1 98 ? 5.594 -7.34 -2.299 1 98.69 98 VAL A C 1
ATOM 788 O O . VAL A 1 98 ? 5.426 -6.27 -1.711 1 98.69 98 VAL A O 1
ATOM 791 N N . LEU A 1 99 ? 5.754 -8.492 -1.703 1 98.81 99 LEU A N 1
ATOM 792 C CA . LEU A 1 99 ? 5.703 -8.555 -0.247 1 98.81 99 LEU A CA 1
ATOM 793 C C . LEU A 1 99 ? 6.82 -7.727 0.375 1 98.81 99 LEU A C 1
ATOM 795 O O . LEU A 1 99 ? 6.598 -7.004 1.349 1 98.81 99 LEU A O 1
ATOM 799 N N . ALA A 1 100 ? 7.969 -7.828 -0.143 1 98.75 100 ALA A N 1
ATOM 800 C CA . ALA A 1 100 ? 9.102 -7.055 0.36 1 98.75 100 ALA A CA 1
ATOM 801 C C . ALA A 1 100 ? 8.836 -5.559 0.239 1 98.75 100 ALA A C 1
ATOM 803 O O . ALA A 1 100 ? 9.094 -4.797 1.177 1 98.75 100 ALA A O 1
ATOM 804 N N . ALA A 1 101 ? 8.375 -5.156 -0.919 1 98.62 101 ALA A N 1
ATOM 805 C CA . ALA A 1 101 ? 8.07 -3.744 -1.147 1 98.62 101 ALA A CA 1
ATOM 806 C C . ALA A 1 101 ? 6.965 -3.262 -0.21 1 98.62 101 ALA A C 1
ATOM 808 O O . ALA A 1 101 ? 7.043 -2.154 0.329 1 98.62 101 ALA A O 1
ATOM 809 N N . LEU A 1 102 ? 5.93 -4.113 -0.048 1 98.69 102 LEU A N 1
ATOM 810 C CA . LEU A 1 102 ? 4.828 -3.789 0.854 1 98.69 102 LEU A CA 1
ATOM 811 C C . LEU A 1 102 ? 5.324 -3.633 2.285 1 98.69 102 LEU A C 1
ATOM 813 O O . LEU A 1 102 ? 4.902 -2.719 2.998 1 98.69 102 LEU A O 1
ATOM 817 N N . THR A 1 103 ? 6.227 -4.473 2.664 1 98.56 103 THR A N 1
ATOM 818 C CA . THR A 1 103 ? 6.816 -4.406 3.996 1 98.56 103 THR A CA 1
ATOM 819 C C . THR A 1 103 ? 7.621 -3.121 4.168 1 98.56 103 THR A C 1
ATOM 821 O O . THR A 1 103 ? 7.578 -2.49 5.227 1 98.56 103 THR A O 1
ATOM 824 N N . GLY A 1 104 ? 8.359 -2.768 3.158 1 98.38 104 GLY A N 1
ATOM 825 C CA . GLY A 1 104 ? 9.07 -1.499 3.199 1 98.38 104 GLY A CA 1
ATOM 826 C C . GLY A 1 104 ? 8.148 -0.307 3.377 1 98.38 104 GLY A C 1
ATOM 827 O O . GLY A 1 104 ? 8.445 0.608 4.145 1 98.38 104 GLY A O 1
ATOM 828 N N . LEU A 1 105 ? 7.043 -0.329 2.66 1 98.75 105 LEU A N 1
ATOM 829 C CA . LEU A 1 105 ? 6.047 0.73 2.787 1 98.75 105 LEU A CA 1
ATOM 830 C C . LEU A 1 105 ? 5.48 0.775 4.203 1 98.75 105 LEU A C 1
ATOM 832 O O . LEU A 1 105 ? 5.312 1.854 4.773 1 98.75 105 LEU A O 1
ATOM 836 N N . LEU A 1 106 ? 5.215 -0.388 4.746 1 98.75 106 LEU A N 1
ATOM 837 C CA . LEU A 1 106 ? 4.684 -0.481 6.102 1 98.75 106 LEU A CA 1
ATOM 838 C C . LEU A 1 106 ? 5.676 0.088 7.109 1 98.75 106 LEU A C 1
ATOM 840 O O . LEU A 1 106 ? 5.281 0.774 8.055 1 98.75 106 LEU A O 1
ATOM 844 N N . ASP A 1 107 ? 6.93 -0.146 6.938 1 98.5 107 ASP A N 1
ATOM 845 C CA . ASP A 1 107 ? 7.953 0.379 7.836 1 98.5 107 ASP A CA 1
ATOM 846 C C . ASP A 1 107 ? 7.953 1.906 7.84 1 98.5 107 ASP A C 1
ATOM 848 O O . ASP A 1 107 ? 7.957 2.531 8.898 1 98.5 107 ASP A O 1
ATOM 852 N N . VAL A 1 108 ? 7.879 2.465 6.664 1 98.69 108 VAL A N 1
ATOM 853 C CA . VAL A 1 108 ? 7.875 3.918 6.527 1 98.69 108 VAL A CA 1
ATOM 854 C C . VAL A 1 108 ? 6.613 4.496 7.16 1 98.69 108 VAL A C 1
ATOM 856 O O . VAL A 1 108 ? 6.672 5.504 7.867 1 98.69 108 VAL A O 1
ATOM 859 N N . ALA A 1 109 ? 5.484 3.896 6.898 1 98.56 109 ALA A N 1
ATOM 860 C CA . ALA A 1 109 ? 4.207 4.355 7.441 1 98.56 109 ALA A CA 1
ATOM 861 C C . ALA A 1 109 ? 4.203 4.285 8.961 1 98.56 109 ALA A C 1
ATOM 863 O O . ALA A 1 109 ? 3.693 5.191 9.633 1 98.56 109 ALA A O 1
ATOM 864 N N . CYS A 1 110 ? 4.809 3.242 9.492 1 98.62 110 CYS A N 1
ATOM 865 C CA . CYS A 1 110 ? 4.859 3.078 10.945 1 98.62 110 CYS A CA 1
ATOM 866 C C . CYS A 1 110 ? 5.738 4.148 11.578 1 98.62 110 CYS A C 1
ATOM 868 O O . CYS A 1 110 ? 5.41 4.672 12.648 1 98.62 110 CYS A O 1
ATOM 870 N N . GLU A 1 111 ? 6.816 4.387 10.93 1 98.25 111 GLU A N 1
ATOM 871 C CA . GLU A 1 111 ? 7.641 5.504 11.391 1 98.25 111 GLU A CA 1
ATOM 872 C C . GLU A 1 111 ? 6.863 6.816 11.359 1 98.25 111 GLU A C 1
ATOM 874 O O . GLU A 1 111 ? 6.918 7.598 12.305 1 98.25 111 GLU A O 1
ATOM 879 N N . GLY A 1 112 ? 6.164 7.027 10.242 1 98.12 112 GLY A N 1
ATOM 880 C CA . GLY A 1 112 ? 5.34 8.219 10.109 1 98.12 112 GLY A CA 1
ATOM 881 C C . GLY A 1 112 ? 4.266 8.32 11.18 1 98.12 112 GLY A C 1
ATOM 882 O O . GLY A 1 112 ? 4.004 9.398 11.703 1 98.12 112 GLY A O 1
ATOM 883 N N . ARG A 1 113 ? 3.701 7.234 11.531 1 98.12 113 ARG A N 1
ATOM 884 C CA . ARG A 1 113 ? 2.676 7.203 12.57 1 98.12 113 ARG A CA 1
ATOM 885 C C . ARG A 1 113 ? 3.252 7.625 13.914 1 98.12 113 ARG A C 1
ATOM 887 O O . ARG A 1 113 ? 2.623 8.391 14.656 1 98.12 113 ARG A O 1
ATOM 894 N N . ARG A 1 114 ? 4.402 7.078 14.25 1 97.75 114 ARG A N 1
ATOM 895 C CA . ARG A 1 114 ? 5.059 7.445 15.5 1 97.75 114 ARG A CA 1
ATOM 896 C C . ARG A 1 114 ? 5.309 8.945 15.57 1 97.75 114 ARG A C 1
ATOM 898 O O . ARG A 1 114 ? 5.02 9.586 16.578 1 97.75 114 ARG A O 1
ATOM 905 N N . GLU A 1 115 ? 5.781 9.492 14.516 1 97.12 115 GLU A N 1
ATOM 906 C CA . GLU A 1 115 ? 6.066 10.922 14.461 1 97.12 115 GLU A CA 1
ATOM 907 C C . GLU A 1 115 ? 4.785 11.742 14.555 1 97.12 115 GLU A C 1
ATOM 909 O O . GLU A 1 115 ? 4.719 12.727 15.297 1 97.12 115 GLU A O 1
ATOM 914 N N . LYS A 1 116 ? 3.771 11.391 13.859 1 96.56 116 LYS A N 1
ATOM 915 C CA . LYS A 1 116 ? 2.496 12.102 13.898 1 96.56 116 LYS A CA 1
ATOM 916 C C . LYS A 1 116 ? 1.842 11.984 15.273 1 96.56 116 LYS A C 1
ATOM 918 O O . LYS A 1 116 ? 1.175 12.914 15.727 1 96.56 116 LYS A O 1
ATOM 923 N N . GLY A 1 117 ? 2.068 10.789 15.883 1 96.12 117 GLY A N 1
ATOM 924 C CA . GLY A 1 117 ? 1.621 10.641 17.266 1 96.12 117 GLY A CA 1
ATOM 925 C C . GLY A 1 117 ? 2.27 11.633 18.203 1 96.12 117 GLY A C 1
ATOM 926 O O . GLY A 1 117 ? 1.606 12.188 19.094 1 96.12 117 GLY A O 1
ATOM 927 N N . ARG A 1 118 ? 3.512 11.859 18.016 1 96.31 118 ARG A N 1
ATOM 928 C CA . ARG A 1 118 ? 4.234 12.844 18.828 1 96.31 118 ARG A CA 1
ATOM 929 C C . ARG A 1 118 ? 3.68 14.242 18.594 1 96.31 118 ARG A C 1
ATOM 931 O O . ARG A 1 118 ? 3.576 15.031 19.547 1 96.31 118 ARG A O 1
ATOM 938 N N . HIS A 1 119 ? 3.354 14.609 17.359 1 94.94 119 HIS A N 1
ATOM 939 C CA . HIS A 1 119 ? 2.756 15.906 17.047 1 94.94 119 HIS A CA 1
ATOM 940 C C . HIS A 1 119 ? 1.455 16.109 17.828 1 94.94 119 HIS A C 1
ATOM 942 O O . HIS A 1 119 ? 1.235 17.172 18.406 1 94.94 119 HIS A O 1
ATOM 948 N N . VAL A 1 120 ? 0.587 15.094 17.797 1 95.62 120 VAL A N 1
ATOM 949 C CA . VAL A 1 120 ? -0.7 15.188 18.484 1 95.62 120 VAL A CA 1
ATOM 950 C C . VAL A 1 120 ? -0.48 15.438 19.969 1 95.62 120 VAL A C 1
ATOM 952 O O . VAL A 1 120 ? -1.12 16.312 20.562 1 95.62 120 VAL A O 1
ATOM 955 N N . SER A 1 121 ? 0.454 14.727 20.625 1 95 121 SER A N 1
ATOM 956 C CA . SER A 1 121 ? 0.705 14.797 22.062 1 95 121 SER A CA 1
ATOM 957 C C . SER A 1 121 ? 1.172 16.188 22.484 1 95 121 SER A C 1
ATOM 959 O O . SER A 1 121 ? 0.901 16.641 23.594 1 95 121 SER A O 1
ATOM 961 N N . ARG A 1 122 ? 1.728 16.969 21.562 1 93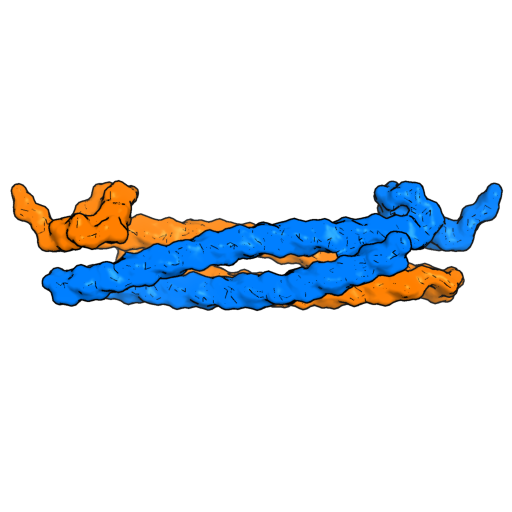.38 122 ARG A N 1
ATOM 962 C CA . ARG A 1 122 ? 2.271 18.297 21.859 1 93.38 122 ARG A CA 1
ATOM 963 C C . ARG A 1 122 ? 1.166 19.344 21.922 1 93.38 122 ARG A C 1
ATOM 965 O O . ARG A 1 122 ? 1.354 20.422 22.484 1 93.38 122 ARG A O 1
ATOM 972 N N . 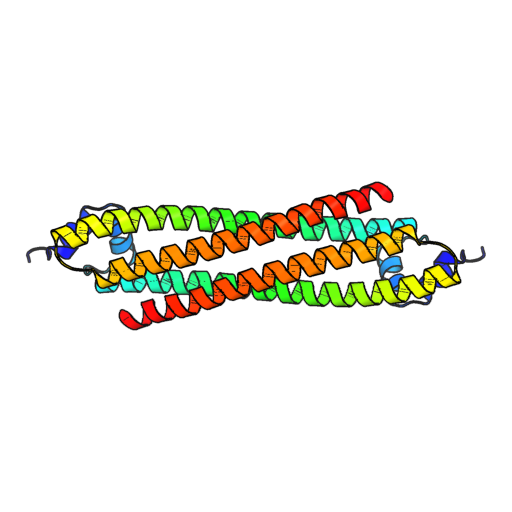PHE A 1 123 ? 0.075 19.031 21.312 1 89.06 123 PHE A N 1
ATOM 973 C CA . PHE A 1 123 ? -0.994 20.031 21.266 1 89.06 123 PHE A CA 1
ATOM 974 C C . PHE A 1 123 ? -2.154 19.625 22.156 1 89.06 123 PHE A C 1
ATOM 976 O O . PHE A 1 123 ? -3.207 20.266 22.156 1 89.06 123 PHE A O 1
ATOM 983 N N . GLU A 1 124 ? -2.055 18.5 22.891 1 82.75 124 GLU A N 1
ATOM 984 C CA . GLU A 1 124 ? -3.021 18.141 23.922 1 82.75 124 GLU A CA 1
ATOM 985 C C . GLU A 1 124 ? -2.791 18.938 25.203 1 82.75 124 GLU A C 1
ATOM 987 O O . GLU A 1 124 ? -1.649 19.266 25.547 1 82.75 124 GLU A O 1
ATOM 992 N N . MET B 1 1 ? -12.586 -45.281 -19.625 1 42.19 1 MET B N 1
ATOM 993 C CA . MET B 1 1 ? -11.445 -44.594 -20.203 1 42.19 1 MET B CA 1
ATOM 994 C C . MET B 1 1 ? -10.359 -44.344 -19.172 1 42.19 1 MET B C 1
ATOM 996 O O . MET B 1 1 ? -10.664 -44.031 -18.016 1 42.19 1 MET B O 1
ATOM 1000 N N . ALA B 1 2 ? -9.195 -44.812 -19.203 1 47.5 2 ALA B N 1
ATOM 1001 C CA . ALA B 1 2 ? -8.109 -44.688 -18.234 1 47.5 2 ALA B CA 1
ATOM 1002 C C . ALA B 1 2 ? -7.848 -43.25 -17.875 1 47.5 2 ALA B C 1
ATOM 1004 O O . ALA B 1 2 ? -7.762 -42.375 -18.766 1 47.5 2 ALA B O 1
ATOM 1005 N N . THR B 1 3 ? -8.234 -42.812 -16.734 1 51.09 3 THR B N 1
ATOM 1006 C CA . THR B 1 3 ? -7.945 -41.438 -16.297 1 51.09 3 THR B CA 1
ATOM 1007 C C . THR B 1 3 ? -6.523 -41.062 -16.688 1 51.09 3 THR B C 1
ATOM 1009 O O . THR B 1 3 ? -5.562 -41.75 -16.328 1 51.09 3 THR B O 1
ATOM 1012 N N . PRO B 1 4 ? -6.398 -40.188 -17.688 1 57.31 4 PRO B N 1
ATOM 1013 C CA . PRO B 1 4 ? -5.039 -39.844 -18.094 1 57.31 4 PRO B CA 1
ATOM 1014 C C . PRO B 1 4 ? -4.109 -39.594 -16.922 1 57.31 4 PRO B C 1
ATOM 1016 O O . PRO B 1 4 ? -4.559 -39.156 -15.859 1 57.31 4 PRO B O 1
ATOM 1019 N N . PRO B 1 5 ? -2.943 -40.156 -17 1 57.38 5 PRO B N 1
ATOM 1020 C CA . PRO B 1 5 ? -1.959 -40.094 -15.914 1 57.38 5 PRO B CA 1
ATOM 1021 C C . PRO B 1 5 ? -1.915 -38.75 -15.219 1 57.38 5 PRO B C 1
ATOM 1023 O O . PRO B 1 5 ? -1.734 -38.688 -14 1 57.38 5 PRO B O 1
ATOM 1026 N N . SER B 1 6 ? -2.098 -37.688 -16.031 1 58.12 6 SER B N 1
ATOM 1027 C CA . SER B 1 6 ? -2.043 -36.344 -15.438 1 58.12 6 SER B CA 1
ATOM 1028 C C . SER B 1 6 ? -3.203 -36.125 -14.469 1 58.12 6 SER B C 1
ATOM 1030 O O . SER B 1 6 ? -3.018 -35.594 -13.383 1 58.12 6 SER B O 1
ATOM 1032 N N . GLU B 1 7 ? -4.434 -36.562 -14.805 1 57.12 7 GLU B N 1
ATOM 1033 C CA . GLU B 1 7 ? -5.621 -36.406 -13.969 1 57.12 7 GLU B CA 1
ATOM 1034 C C . GLU B 1 7 ? -5.449 -37.156 -12.648 1 57.12 7 GLU B C 1
ATOM 1036 O O . GLU B 1 7 ? -5.754 -36.594 -11.586 1 57.12 7 GLU B O 1
ATOM 1041 N N . TYR B 1 8 ? -4.984 -38.375 -12.914 1 55.94 8 TYR B N 1
ATOM 1042 C CA . TYR B 1 8 ? -4.785 -39.188 -11.742 1 55.94 8 TYR B CA 1
ATOM 1043 C C . TYR B 1 8 ? -3.742 -38.594 -10.805 1 55.94 8 TYR B C 1
ATOM 1045 O O . TYR B 1 8 ? -3.926 -38.594 -9.586 1 55.94 8 TYR B O 1
ATOM 1053 N N . ALA B 1 9 ? -2.773 -38.094 -11.352 1 59.91 9 ALA B N 1
ATOM 1054 C CA . ALA B 1 9 ? -1.674 -37.562 -10.555 1 59.91 9 ALA B CA 1
ATOM 1055 C C . ALA B 1 9 ? -2.102 -36.281 -9.82 1 59.91 9 ALA B C 1
ATOM 1057 O O . ALA B 1 9 ? -1.785 -36.094 -8.641 1 59.91 9 ALA B O 1
ATOM 1058 N N . MET B 1 10 ? -2.896 -35.5 -10.445 1 65.19 10 MET B N 1
ATOM 1059 C CA . MET B 1 10 ? -3.373 -34.25 -9.852 1 65.19 10 MET B CA 1
ATOM 1060 C C . MET B 1 10 ? -4.305 -34.531 -8.672 1 65.19 10 MET B C 1
ATOM 1062 O O . MET B 1 10 ? -4.355 -33.75 -7.719 1 65.19 10 MET B O 1
ATOM 1066 N N . SER B 1 11 ? -4.887 -35.719 -8.797 1 64.19 11 SER B N 1
ATOM 1067 C CA . SER B 1 11 ? -5.859 -36.062 -7.77 1 64.19 11 SER B CA 1
ATOM 1068 C C . SER B 1 11 ? -5.172 -36.531 -6.5 1 64.19 11 SER B C 1
ATOM 1070 O O . SER B 1 11 ? -5.789 -36.562 -5.43 1 64.19 11 SER B O 1
ATOM 1072 N N . ARG B 1 12 ? -3.914 -36.719 -6.605 1 67 12 ARG B N 1
ATOM 1073 C CA . ARG B 1 12 ? -3.229 -37.312 -5.461 1 67 12 ARG B CA 1
ATOM 1074 C C . ARG B 1 12 ? -2.516 -36.25 -4.637 1 67 12 ARG B C 1
ATOM 1076 O O . ARG B 1 12 ? -2.037 -36.531 -3.535 1 67 12 ARG B O 1
ATOM 1083 N N . THR B 1 13 ? -2.506 -35.125 -5.277 1 77.12 13 THR B N 1
ATOM 1084 C CA . THR B 1 13 ? -1.889 -34.031 -4.535 1 77.12 13 THR B CA 1
ATOM 1085 C C . THR B 1 13 ? -2.93 -33 -4.152 1 77.12 13 THR B C 1
ATOM 1087 O O . THR B 1 13 ? -3.625 -32.469 -5.016 1 77.12 13 THR B O 1
ATOM 1090 N N . PRO B 1 14 ? -3.082 -32.75 -2.85 1 81.81 14 PRO B N 1
ATOM 1091 C CA . PRO B 1 14 ? -4.215 -31.984 -2.328 1 81.81 14 PRO B CA 1
ATOM 1092 C C . PRO B 1 14 ? -4.379 -30.625 -3.018 1 81.81 14 PRO B C 1
ATOM 1094 O O . PRO B 1 14 ? -5.5 -30.234 -3.344 1 81.81 14 PRO B O 1
ATOM 1097 N N . HIS B 1 15 ? -3.322 -29.969 -3.25 1 82.31 15 HIS B N 1
ATOM 1098 C CA . HIS B 1 15 ? -3.445 -28.609 -3.775 1 82.31 15 HIS B CA 1
ATOM 1099 C C . HIS B 1 15 ? -3.787 -28.625 -5.262 1 82.31 15 HIS B C 1
ATOM 1101 O O . HIS B 1 15 ? -4.566 -27.797 -5.73 1 82.31 15 HIS B O 1
ATOM 1107 N N . PHE B 1 16 ? -3.27 -29.578 -5.98 1 81.5 16 PHE B N 1
ATOM 1108 C CA . PHE B 1 16 ? -3.637 -29.703 -7.387 1 81.5 16 PHE B CA 1
ATOM 1109 C C . PHE B 1 16 ? -5.078 -30.172 -7.527 1 81.5 16 PHE B C 1
ATOM 1111 O O . PHE B 1 16 ? -5.777 -29.781 -8.461 1 81.5 16 PHE B O 1
ATOM 1118 N N . GLN B 1 17 ? -5.367 -31.016 -6.594 1 84.31 17 GLN B N 1
ATOM 1119 C CA . GLN B 1 17 ? -6.758 -31.453 -6.605 1 84.31 17 GLN B CA 1
ATOM 1120 C C . GLN B 1 17 ? -7.711 -30.281 -6.422 1 84.31 17 GLN B C 1
ATOM 1122 O O . GLN B 1 17 ? -8.742 -30.188 -7.094 1 84.31 17 GLN B O 1
ATOM 1127 N N . GLN B 1 18 ? -7.355 -29.453 -5.512 1 84.75 18 GLN B N 1
ATOM 1128 C CA . GLN B 1 18 ? -8.172 -28.25 -5.297 1 84.75 18 GLN B CA 1
ATOM 1129 C C . GLN B 1 18 ? -8.227 -27.391 -6.555 1 84.75 18 GLN B C 1
ATOM 1131 O O . GLN B 1 18 ? -9.273 -26.844 -6.898 1 84.75 18 GLN B O 1
ATOM 1136 N N . LEU B 1 19 ? -7.074 -27.234 -7.176 1 83.94 19 LEU B N 1
ATOM 1137 C CA . LEU B 1 19 ? -7.008 -26.469 -8.414 1 83.94 19 LEU B CA 1
ATOM 1138 C C . LEU B 1 19 ? -7.863 -27.109 -9.5 1 83.94 19 LEU B C 1
ATOM 1140 O O . LEU B 1 19 ? -8.57 -26.406 -10.234 1 83.94 19 LEU B O 1
ATOM 1144 N N . ARG B 1 20 ? -7.82 -28.406 -9.539 1 85.5 20 ARG B N 1
ATOM 1145 C CA . ARG B 1 20 ? -8.633 -29.141 -10.5 1 85.5 20 ARG B CA 1
ATOM 1146 C C . ARG B 1 20 ? -10.117 -28.938 -10.242 1 85.5 20 ARG B C 1
ATOM 1148 O O . ARG B 1 20 ? -10.875 -28.625 -11.164 1 85.5 20 ARG B O 1
ATOM 1155 N N . MET B 1 21 ? -10.461 -29.062 -9.062 1 87.31 21 MET B N 1
ATOM 1156 C CA . MET B 1 21 ? -11.867 -28.891 -8.695 1 87.31 21 MET B CA 1
ATOM 1157 C C . MET B 1 21 ? -12.344 -27.484 -9 1 87.31 21 MET B C 1
ATOM 1159 O O . MET B 1 21 ? -13.445 -27.297 -9.516 1 87.31 21 MET B O 1
ATOM 1163 N N . ALA B 1 22 ? -11.531 -26.578 -8.727 1 86.44 22 ALA B N 1
ATOM 1164 C CA . ALA B 1 22 ? -11.883 -25.188 -8.938 1 86.44 22 ALA B CA 1
ATOM 1165 C C . ALA B 1 22 ? -11.977 -24.859 -10.43 1 86.44 22 ALA B C 1
ATOM 1167 O O . ALA B 1 22 ? -12.828 -24.078 -10.844 1 86.44 22 ALA B O 1
ATOM 1168 N N . SER B 1 23 ? -11.094 -25.406 -11.172 1 85.88 23 SER B N 1
ATOM 1169 C CA . SER B 1 23 ? -11.031 -25.094 -12.594 1 85.88 23 SER B CA 1
ATOM 1170 C C . SER B 1 23 ? -12.086 -25.875 -13.375 1 85.88 23 SER B C 1
ATOM 1172 O O . SER B 1 23 ? -12.453 -25.484 -14.492 1 85.88 23 SER B O 1
ATOM 1174 N N . GLY B 1 24 ? -12.539 -27.094 -12.805 1 84.69 24 GLY B N 1
ATOM 1175 C CA . GLY B 1 24 ? -13.422 -28 -13.523 1 84.69 24 GLY B CA 1
ATOM 1176 C C . GLY B 1 24 ? -12.742 -28.719 -14.664 1 84.69 24 GLY B C 1
ATOM 1177 O O . GLY B 1 24 ? -13.406 -29.328 -15.516 1 84.69 24 GLY B O 1
ATOM 1178 N N . SER B 1 25 ? -11.461 -28.484 -14.797 1 82 25 SER B N 1
ATOM 1179 C CA . SER B 1 25 ? -10.695 -29.094 -15.875 1 82 25 SER B CA 1
ATOM 1180 C C . SER B 1 25 ? -10.039 -30.391 -15.422 1 82 25 SER B C 1
ATOM 1182 O O . SER B 1 25 ? -9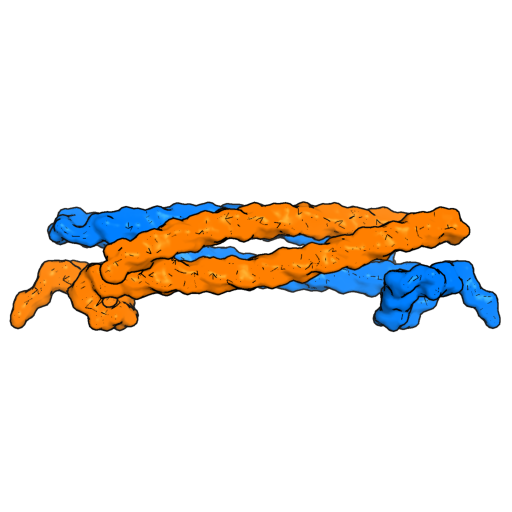.602 -30.5 -14.273 1 82 25 SER B O 1
ATOM 1184 N N . ASP B 1 26 ? -9.961 -31.312 -16.406 1 78.75 26 ASP B N 1
ATOM 1185 C CA . ASP B 1 26 ? -9.305 -32.594 -16.109 1 78.75 26 ASP B CA 1
ATOM 1186 C C . ASP B 1 26 ? -7.883 -32.594 -16.656 1 78.75 26 ASP B C 1
ATOM 1188 O O . ASP B 1 26 ? -7.168 -33.594 -16.484 1 78.75 26 ASP B O 1
ATOM 1192 N N . ASN B 1 27 ? -7.531 -31.484 -17.25 1 83.19 27 ASN B N 1
ATOM 1193 C CA . ASN B 1 27 ? -6.156 -31.453 -17.734 1 83.19 27 ASN B CA 1
ATOM 1194 C C . ASN B 1 27 ? -5.363 -30.297 -17.141 1 83.19 27 ASN B C 1
ATOM 1196 O O . ASN B 1 27 ? -5.941 -29.328 -16.656 1 83.19 27 ASN B O 1
ATOM 1200 N N . LEU B 1 28 ? -4.07 -30.391 -17.172 1 83.62 28 LEU B N 1
ATOM 1201 C CA . LEU B 1 28 ? -3.148 -29.469 -16.531 1 83.62 28 LEU B CA 1
ATOM 1202 C C . LEU B 1 28 ? -3.256 -28.078 -17.156 1 83.62 28 LEU B C 1
ATOM 1204 O O . LEU B 1 28 ? -3.174 -27.062 -16.453 1 83.62 28 LEU B O 1
ATOM 1208 N N . GLN B 1 29 ? -3.492 -28.078 -18.453 1 85.69 29 GLN B N 1
ATOM 1209 C CA . GLN B 1 29 ? -3.559 -26.812 -19.156 1 85.69 29 GLN B CA 1
ATOM 1210 C C . GLN B 1 29 ? -4.699 -25.938 -18.641 1 85.69 29 GLN B C 1
ATOM 1212 O O . GLN B 1 29 ? -4.512 -24.75 -18.375 1 85.69 29 GLN B O 1
ATOM 1217 N N . GLY B 1 30 ? -5.832 -26.516 -18.5 1 87.69 30 GLY B N 1
ATOM 1218 C CA . GLY B 1 30 ? -6.969 -25.797 -17.953 1 87.69 30 GLY B CA 1
ATOM 1219 C C . GLY B 1 30 ? -6.773 -25.359 -16.516 1 87.69 30 GLY B C 1
ATOM 1220 O O . GLY B 1 30 ? -7.16 -24.266 -16.125 1 87.69 30 GLY B O 1
ATOM 1221 N N . CYS B 1 31 ? -6.203 -26.188 -15.703 1 88.75 31 CYS B N 1
ATOM 1222 C CA . CYS B 1 31 ? -5.918 -25.875 -14.305 1 88.75 31 CYS B CA 1
ATOM 1223 C C . CYS B 1 31 ? -4.957 -24.688 -14.203 1 88.75 31 CYS B C 1
ATOM 1225 O O . CYS B 1 31 ? -5.207 -23.75 -13.445 1 88.75 31 CYS B O 1
ATOM 1227 N N . PHE B 1 32 ? -3.916 -24.703 -15.023 1 91.38 32 PHE B N 1
ATOM 1228 C CA . PHE B 1 32 ? -2.926 -23.641 -15 1 91.38 32 PHE B CA 1
ATOM 1229 C C . PHE B 1 32 ? -3.52 -22.328 -15.531 1 91.38 32 PHE B C 1
ATOM 1231 O O . PHE B 1 32 ? -3.236 -21.266 -15 1 91.38 32 PHE B O 1
ATOM 1238 N N . HIS B 1 33 ? -4.309 -22.484 -16.578 1 93.44 33 HIS B N 1
ATOM 1239 C CA . HIS B 1 33 ? -4.949 -21.281 -17.125 1 93.44 33 HIS B CA 1
ATOM 1240 C C . HIS B 1 33 ? -5.77 -20.562 -16.062 1 93.44 33 HIS B C 1
ATOM 1242 O O . HIS B 1 33 ? -5.676 -19.344 -15.922 1 93.44 33 HIS B O 1
ATOM 1248 N N . LEU B 1 34 ? -6.582 -21.234 -15.312 1 93.12 34 LEU B N 1
ATOM 1249 C CA . LEU B 1 34 ? -7.379 -20.656 -14.242 1 93.12 34 LEU B CA 1
ATOM 1250 C C . LEU B 1 34 ? -6.484 -20.016 -13.188 1 93.12 34 LEU B C 1
ATOM 1252 O O . LEU B 1 34 ? -6.719 -18.875 -12.773 1 93.12 34 LEU B O 1
ATOM 1256 N N . LEU B 1 35 ? -5.492 -20.781 -12.742 1 94.12 35 LEU B N 1
ATOM 1257 C CA . LEU B 1 35 ? -4.586 -20.312 -11.703 1 94.12 35 LEU B CA 1
ATOM 1258 C C . LEU B 1 35 ? -3.971 -18.969 -12.102 1 94.12 35 LEU B C 1
ATOM 1260 O O . LEU B 1 35 ? -4.027 -18 -11.328 1 94.12 35 LEU B O 1
ATOM 1264 N N . PHE B 1 36 ? -3.441 -18.859 -13.289 1 96.25 36 PHE B N 1
ATOM 1265 C CA . PHE B 1 36 ? -2.705 -17.672 -13.688 1 96.25 36 PHE B CA 1
ATOM 1266 C C . PHE B 1 36 ? -3.662 -16.516 -13.992 1 96.25 36 PHE B C 1
ATOM 1268 O O . PHE B 1 36 ? -3.334 -15.352 -13.758 1 96.25 36 PHE B O 1
ATOM 1275 N N . THR B 1 37 ? -4.785 -16.859 -14.531 1 96.62 37 THR B N 1
ATOM 1276 C CA . THR B 1 37 ? -5.797 -15.836 -14.742 1 96.62 37 THR B CA 1
ATOM 1277 C C . THR B 1 37 ? -6.211 -15.211 -13.406 1 96.62 37 THR B C 1
ATOM 1279 O O . THR B 1 37 ? -6.352 -13.992 -13.305 1 96.62 37 THR B O 1
ATOM 1282 N N . GLN B 1 38 ? -6.395 -16 -12.43 1 95.31 38 GLN B N 1
ATOM 1283 C CA . GLN B 1 38 ? -6.746 -15.508 -11.102 1 95.31 38 GLN B CA 1
ATOM 1284 C C . GLN B 1 38 ? -5.625 -14.648 -10.523 1 95.31 38 GLN B C 1
ATOM 1286 O O . GLN B 1 38 ? -5.883 -13.594 -9.938 1 95.31 38 GLN B O 1
ATOM 1291 N N . GLN B 1 39 ? -4.449 -15.109 -10.703 1 96.5 39 GLN B N 1
ATOM 1292 C CA . GLN B 1 39 ? -3.301 -14.359 -10.211 1 96.5 39 GLN B CA 1
ATOM 1293 C C . GLN B 1 39 ? -3.199 -12.992 -10.891 1 96.5 39 GLN B C 1
ATOM 1295 O O . GLN B 1 39 ? -2.887 -11.992 -10.242 1 96.5 39 GLN B O 1
ATOM 1300 N N . TYR B 1 40 ? -3.467 -13.008 -12.156 1 97.5 40 TYR B N 1
ATOM 1301 C CA . TYR B 1 40 ? -3.459 -11.758 -12.914 1 97.5 40 TYR B CA 1
ATOM 1302 C C . TYR B 1 40 ? -4.523 -10.805 -12.391 1 97.5 40 TYR B C 1
ATOM 1304 O O . TYR B 1 40 ? -4.254 -9.617 -12.18 1 97.5 40 TYR B O 1
ATOM 1312 N N . ALA B 1 41 ? -5.668 -11.289 -12.211 1 97.31 41 ALA B N 1
ATOM 1313 C CA . ALA B 1 41 ? -6.762 -10.469 -11.703 1 97.31 41 ALA B CA 1
ATOM 1314 C C . ALA B 1 41 ? -6.422 -9.891 -10.328 1 97.31 41 ALA B C 1
ATOM 1316 O O . ALA B 1 41 ? -6.727 -8.727 -10.047 1 97.31 41 ALA B O 1
ATOM 1317 N N . GLU B 1 42 ? -5.844 -10.688 -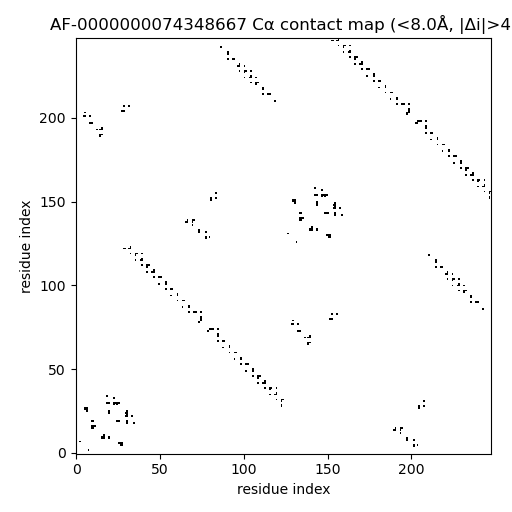9.477 1 96.94 42 GLU B N 1
ATOM 1318 C CA . GLU B 1 42 ? -5.5 -10.266 -8.125 1 96.94 42 GLU B CA 1
ATOM 1319 C C . GLU B 1 42 ? -4.5 -9.117 -8.141 1 96.94 42 GLU B C 1
ATOM 1321 O O . GLU B 1 42 ? -4.684 -8.117 -7.438 1 96.94 42 GLU B O 1
ATOM 1326 N N . ILE B 1 43 ? -3.426 -9.242 -8.914 1 97.69 43 ILE B N 1
ATOM 1327 C CA . ILE B 1 43 ? -2.406 -8.195 -8.93 1 97.69 43 ILE B CA 1
ATOM 1328 C C . ILE B 1 43 ? -2.957 -6.945 -9.609 1 97.69 43 ILE B C 1
ATOM 1330 O O . ILE B 1 43 ? -2.6 -5.824 -9.242 1 97.69 43 ILE B O 1
ATOM 1334 N N . ASP B 1 44 ? -3.859 -7.172 -10.57 1 97.94 44 ASP B N 1
ATOM 1335 C CA . ASP B 1 44 ? -4.531 -6.047 -11.211 1 97.94 44 ASP B CA 1
ATOM 1336 C C . ASP B 1 44 ? -5.387 -5.277 -10.211 1 97.94 44 ASP B C 1
ATOM 1338 O O . ASP B 1 44 ? -5.383 -4.043 -10.195 1 97.94 44 ASP B O 1
ATOM 1342 N N . GLY B 1 45 ? -6.094 -5.965 -9.398 1 97.56 45 GLY B N 1
ATOM 1343 C CA . GLY B 1 45 ? -6.875 -5.34 -8.344 1 97.56 45 GLY B CA 1
ATOM 1344 C C . GLY B 1 45 ? -6.027 -4.582 -7.344 1 97.56 45 GLY B C 1
ATOM 1345 O O . GLY B 1 45 ? -6.371 -3.463 -6.953 1 97.56 45 GLY B O 1
ATOM 1346 N N . LEU B 1 46 ? -4.949 -5.164 -6.961 1 97.69 46 LEU B N 1
ATOM 1347 C CA . LEU B 1 46 ? -4.031 -4.52 -6.027 1 97.69 46 LEU B CA 1
ATOM 1348 C C . LEU B 1 46 ? -3.51 -3.205 -6.602 1 97.69 46 LEU B C 1
ATOM 1350 O O . LEU B 1 46 ? -3.475 -2.188 -5.906 1 97.69 46 LEU B O 1
ATOM 1354 N N . ILE B 1 47 ? -3.057 -3.246 -7.871 1 98.44 47 ILE B N 1
ATOM 1355 C CA . ILE B 1 47 ? -2.516 -2.068 -8.539 1 98.44 47 ILE B CA 1
ATOM 1356 C C . ILE B 1 47 ? -3.559 -0.953 -8.539 1 98.44 47 ILE B C 1
ATOM 1358 O O . ILE B 1 47 ? -3.238 0.206 -8.266 1 98.44 47 ILE B O 1
ATOM 1362 N N . ASN B 1 48 ? -4.777 -1.313 -8.812 1 98.25 48 ASN B N 1
ATOM 1363 C CA . ASN B 1 48 ? -5.84 -0.312 -8.836 1 98.25 48 ASN B CA 1
ATOM 1364 C C . ASN B 1 48 ? -6.023 0.334 -7.461 1 98.25 48 ASN B C 1
ATOM 1366 O O . ASN B 1 48 ? -6.148 1.556 -7.359 1 98.25 48 ASN B O 1
ATOM 1370 N N . GLU B 1 49 ? -6.035 -0.424 -6.461 1 96.94 49 GLU B N 1
ATOM 1371 C CA . GLU B 1 49 ? -6.168 0.094 -5.105 1 96.94 49 GLU B CA 1
ATOM 1372 C C . GLU B 1 49 ? -4.996 0.997 -4.738 1 96.94 49 GLU B C 1
ATOM 1374 O O . GLU B 1 49 ? -5.188 2.064 -4.152 1 96.94 49 GLU B O 1
ATOM 1379 N N . LEU B 1 50 ? -3.859 0.557 -5.066 1 97.88 50 LEU B N 1
ATOM 1380 C CA . LEU B 1 50 ? -2.658 1.32 -4.746 1 97.88 50 LEU B CA 1
ATOM 1381 C C . LEU B 1 50 ? -2.635 2.643 -5.508 1 97.88 50 LEU B C 1
ATOM 1383 O O . LEU B 1 50 ? -2.184 3.66 -4.977 1 97.88 50 LEU B O 1
ATOM 1387 N N . CYS B 1 51 ? -3.062 2.658 -6.727 1 98.44 51 CYS B N 1
ATOM 1388 C CA . CYS B 1 51 ? -3.125 3.881 -7.52 1 98.44 51 CYS B CA 1
ATOM 1389 C C . CYS B 1 51 ? -4.055 4.902 -6.879 1 98.44 51 CYS B C 1
ATOM 1391 O O . CYS B 1 51 ? -3.746 6.094 -6.836 1 98.44 51 CYS B O 1
ATOM 1393 N N . GLU B 1 52 ? -5.125 4.395 -6.398 1 97.69 52 GLU B N 1
ATOM 1394 C CA . GLU B 1 52 ? -6.055 5.285 -5.711 1 97.69 52 GLU B CA 1
ATOM 1395 C C . GLU B 1 52 ? -5.406 5.914 -4.48 1 97.69 52 GLU B C 1
ATOM 1397 O O . GLU B 1 52 ? -5.535 7.121 -4.254 1 97.69 52 GLU B O 1
ATOM 1402 N N . LYS B 1 53 ? -4.746 5.121 -3.736 1 97.44 53 LYS B N 1
ATOM 1403 C CA . LYS B 1 53 ? -4.074 5.629 -2.543 1 97.44 53 LYS B CA 1
ATOM 1404 C C . LYS B 1 53 ? -2.986 6.633 -2.908 1 97.44 53 LYS B C 1
ATOM 1406 O O . LYS B 1 53 ? -2.805 7.637 -2.221 1 97.44 53 LYS B O 1
ATOM 1411 N N . ARG B 1 54 ? -2.227 6.32 -3.922 1 98.31 54 ARG B N 1
ATOM 1412 C CA . ARG B 1 54 ? -1.192 7.234 -4.398 1 98.31 54 ARG B CA 1
ATOM 1413 C C . ARG B 1 54 ? -1.787 8.586 -4.77 1 98.31 54 ARG B C 1
ATOM 1415 O O . ARG B 1 54 ? -1.26 9.633 -4.375 1 98.31 54 ARG B O 1
ATOM 1422 N N . ASP B 1 55 ? -2.859 8.578 -5.473 1 97.81 55 ASP B N 1
ATOM 1423 C CA . ASP B 1 55 ? -3.486 9.82 -5.922 1 97.81 55 ASP B CA 1
ATOM 1424 C C . ASP B 1 55 ? -4 10.633 -4.738 1 97.81 55 ASP B C 1
ATOM 1426 O O . ASP B 1 55 ? -3.857 11.852 -4.707 1 97.81 55 ASP B O 1
ATOM 1430 N N . ASP B 1 56 ? -4.633 9.938 -3.828 1 97.25 56 ASP B N 1
ATOM 1431 C CA . ASP B 1 56 ? -5.09 10.602 -2.613 1 97.25 56 ASP B CA 1
ATOM 1432 C C . ASP B 1 56 ? -3.924 11.266 -1.878 1 97.25 56 ASP B C 1
ATOM 1434 O O . ASP B 1 56 ? -4.043 12.398 -1.408 1 97.25 56 ASP B O 1
ATOM 1438 N N . LEU B 1 57 ? -2.826 10.562 -1.788 1 98.19 57 LEU B N 1
ATOM 1439 C CA . LEU B 1 57 ? -1.658 11.055 -1.065 1 98.19 57 LEU B CA 1
ATOM 1440 C C . LEU B 1 57 ? -1.029 12.242 -1.789 1 98.19 57 LEU B C 1
ATOM 1442 O O . LEU B 1 57 ? -0.576 13.195 -1.151 1 98.19 57 LEU B O 1
ATOM 1446 N N . VAL B 1 58 ? -1.006 12.227 -3.082 1 98.44 58 VAL B N 1
ATOM 1447 C CA . VAL B 1 58 ? -0.489 13.336 -3.873 1 98.44 58 VAL B CA 1
ATOM 1448 C C . VAL B 1 58 ? -1.319 14.594 -3.609 1 98.44 58 VAL B C 1
ATOM 1450 O O . VAL B 1 58 ? -0.77 15.672 -3.377 1 98.44 58 VAL B O 1
ATOM 1453 N N . ARG B 1 59 ? -2.602 14.484 -3.625 1 97.12 59 ARG B N 1
ATOM 1454 C CA . ARG B 1 59 ? -3.492 15.602 -3.344 1 97.12 59 ARG B CA 1
ATOM 1455 C C . ARG B 1 59 ? -3.279 16.125 -1.93 1 97.12 59 ARG B C 1
ATOM 1457 O O . ARG B 1 59 ? -3.275 17.344 -1.707 1 97.12 59 ARG B O 1
ATOM 1464 N N . LYS B 1 60 ? -3.172 15.234 -1.036 1 96.06 60 LYS B N 1
ATOM 1465 C CA . LYS B 1 60 ? -2.918 15.617 0.349 1 96.06 60 LYS B CA 1
ATOM 1466 C C . LYS B 1 60 ? -1.627 16.422 0.469 1 96.06 60 LYS B C 1
ATOM 1468 O O . LYS B 1 60 ? -1.582 17.438 1.173 1 96.06 60 LYS B O 1
ATOM 1473 N N . ILE B 1 61 ? -0.589 15.914 -0.127 1 97.44 61 ILE B N 1
ATOM 1474 C CA . ILE B 1 61 ? 0.716 16.562 -0.094 1 97.44 61 ILE B CA 1
ATOM 1475 C C . ILE B 1 61 ? 0.608 17.969 -0.685 1 97.44 61 ILE B C 1
ATOM 1477 O O . ILE B 1 61 ? 1.135 18.922 -0.12 1 97.44 61 ILE B O 1
ATOM 1481 N N . GLU B 1 62 ? -0.071 18.109 -1.767 1 96.12 62 GLU B N 1
ATOM 1482 C CA . GLU B 1 62 ? -0.265 19.422 -2.395 1 96.12 62 GLU B CA 1
ATOM 1483 C C . GLU B 1 62 ? -0.98 20.375 -1.453 1 96.12 62 GLU B C 1
ATOM 1485 O O . GLU B 1 62 ? -0.585 21.547 -1.326 1 96.12 62 GLU B O 1
ATOM 1490 N N . ARG B 1 63 ? -2.014 19.922 -0.85 1 91.88 63 ARG B N 1
ATOM 1491 C CA . ARG B 1 63 ? -2.762 20.75 0.102 1 91.88 63 ARG B CA 1
ATOM 1492 C C . ARG B 1 63 ? -1.88 21.172 1.271 1 91.88 63 ARG B C 1
ATOM 1494 O O . ARG B 1 63 ? -1.932 22.312 1.71 1 91.88 63 ARG B O 1
ATOM 1501 N N . MET B 1 64 ? -1.072 20.219 1.759 1 94.38 64 MET B N 1
ATOM 1502 C CA . MET B 1 64 ? -0.187 20.516 2.883 1 94.38 64 MET B CA 1
ATOM 1503 C C . MET B 1 64 ? 0.891 21.516 2.484 1 94.38 64 MET B C 1
ATOM 1505 O O . MET B 1 64 ? 1.266 22.375 3.281 1 94.38 64 MET B O 1
ATOM 1509 N N . GLU B 1 65 ? 1.366 21.406 1.291 1 95.19 65 GLU B N 1
ATOM 1510 C CA . GLU B 1 65 ? 2.363 22.359 0.81 1 95.19 65 GLU B CA 1
ATOM 1511 C C . GLU B 1 65 ? 1.808 23.781 0.796 1 95.19 65 GLU B C 1
ATOM 1513 O O . GLU B 1 65 ? 2.492 24.719 1.196 1 95.19 65 GLU B O 1
ATOM 1518 N N . LYS B 1 66 ? 0.582 23.953 0.419 1 91.56 66 LYS B N 1
ATOM 1519 C CA . LYS B 1 66 ? -0.064 25.266 0.424 1 91.56 66 LYS B CA 1
ATOM 1520 C C . LYS B 1 66 ? -0.271 25.766 1.849 1 91.56 66 LYS B C 1
ATOM 1522 O O . LYS B 1 66 ? -0.096 26.953 2.121 1 91.56 66 LYS B O 1
ATOM 1527 N N . LEU B 1 67 ? -0.666 24.875 2.73 1 91 67 LEU B N 1
ATOM 1528 C CA . LEU B 1 67 ? -0.851 25.234 4.133 1 91 67 LEU B CA 1
ATOM 1529 C C . LEU B 1 67 ? 0.463 25.688 4.754 1 91 67 LEU B C 1
ATOM 1531 O O . LEU B 1 67 ? 0.486 26.656 5.516 1 91 67 LEU B O 1
ATOM 1535 N N . VAL B 1 68 ? 1.532 24.984 4.473 1 92.81 68 VAL B N 1
ATOM 1536 C CA . VAL B 1 68 ? 2.855 25.344 4.977 1 92.81 68 VAL B CA 1
ATOM 1537 C C . VAL B 1 68 ? 3.262 26.703 4.434 1 92.81 68 VAL B C 1
ATOM 1539 O O . VAL B 1 68 ? 3.764 27.547 5.18 1 92.81 68 VAL B O 1
ATOM 1542 N N . GLU B 1 69 ? 3.033 26.953 3.18 1 90.5 69 GLU B N 1
ATOM 1543 C CA . GLU B 1 69 ? 3.34 28.25 2.564 1 90.5 69 GLU B CA 1
ATOM 1544 C C . GLU B 1 69 ? 2.582 29.375 3.248 1 90.5 69 GLU B C 1
ATOM 1546 O O . GLU B 1 69 ? 3.172 30.406 3.611 1 90.5 69 GLU B O 1
ATOM 1551 N N . GLU B 1 70 ? 1.384 29.188 3.418 1 86.94 70 GLU B N 1
ATOM 1552 C CA . GLU B 1 70 ? 0.563 30.188 4.102 1 86.94 70 GLU B CA 1
ATOM 1553 C C . GLU B 1 70 ? 1.001 30.359 5.551 1 86.94 70 GLU B C 1
ATOM 1555 O O . GLU B 1 70 ? 1.009 31.469 6.07 1 86.94 70 GLU B O 1
ATOM 1560 N N . GLY B 1 71 ? 1.293 29.234 6.207 1 86.5 71 GLY B N 1
ATOM 1561 C CA . GLY B 1 71 ? 1.739 29.266 7.59 1 86.5 71 GLY B CA 1
ATOM 1562 C C . GLY B 1 71 ? 3.029 30.031 7.785 1 86.5 71 GLY B C 1
ATOM 1563 O O . GLY B 1 71 ? 3.193 30.734 8.789 1 86.5 71 GLY B O 1
ATOM 1564 N N . GLU B 1 72 ? 3.953 29.906 6.863 1 87.94 72 GLU B N 1
ATOM 1565 C CA . GLU B 1 72 ? 5.203 30.656 6.926 1 87.94 72 GLU B CA 1
ATOM 1566 C C . GLU B 1 72 ? 4.949 32.156 6.898 1 87.94 72 GLU B C 1
ATOM 1568 O O . GLU B 1 72 ? 5.551 32.906 7.668 1 87.94 72 GLU B O 1
ATOM 1573 N N . GLY B 1 73 ? 4.023 32.562 6.035 1 79.75 73 GLY B N 1
ATOM 1574 C CA . GLY B 1 73 ? 3.646 33.969 6.008 1 79.75 73 GLY B CA 1
ATOM 1575 C C . GLY B 1 73 ? 2.975 34.438 7.289 1 79.75 73 GLY B C 1
ATOM 1576 O O . GLY B 1 73 ? 3.275 35.531 7.801 1 79.75 73 GLY B O 1
ATOM 1577 N N . PHE B 1 74 ? 2.188 33.594 7.801 1 77.94 74 PHE B N 1
ATOM 1578 C CA . PHE B 1 74 ? 1.432 33.875 9.016 1 77.94 74 PHE B CA 1
ATOM 1579 C C . PHE B 1 74 ? 2.363 34 10.211 1 77.94 74 PHE B C 1
ATOM 1581 O O . PHE B 1 74 ? 2.275 34.969 10.977 1 77.94 74 PHE B O 1
ATOM 1588 N N . CYS B 1 75 ? 3.229 33.062 10.406 1 80.38 75 CYS B N 1
ATOM 1589 C CA . CYS B 1 75 ? 4.121 33.031 11.555 1 80.38 75 CYS B CA 1
ATOM 1590 C C . CYS B 1 75 ? 5.078 34.219 11.531 1 80.38 75 CYS B C 1
ATOM 1592 O O . CYS B 1 75 ? 5.379 34.812 12.57 1 80.38 75 CYS B O 1
ATOM 1594 N N . VAL B 1 76 ? 5.48 34.562 10.375 1 72.75 76 VAL B N 1
ATOM 1595 C CA . VAL B 1 76 ? 6.383 35.719 10.242 1 72.75 76 VAL B CA 1
ATOM 1596 C C . VAL B 1 76 ? 5.656 37 10.625 1 72.75 76 VAL B C 1
ATOM 1598 O O . VAL B 1 76 ? 6.199 37.812 11.352 1 72.75 76 VAL B O 1
ATOM 1601 N N . PHE B 1 77 ? 4.473 37 10.305 1 73.56 77 PHE B N 1
ATOM 1602 C CA . PHE B 1 77 ? 3.727 38.25 10.492 1 73.56 77 PHE B CA 1
ATOM 1603 C C . PHE B 1 77 ? 3.223 38.375 11.93 1 73.56 77 PHE B C 1
ATOM 1605 O O . PHE B 1 77 ? 3.178 39.469 12.484 1 73.56 77 PHE B O 1
ATOM 1612 N N . HIS B 1 78 ? 2.916 37.344 12.492 1 76.06 78 HIS B N 1
ATOM 1613 C CA . HIS B 1 78 ? 2.24 37.406 13.781 1 76.06 78 HIS B CA 1
ATOM 1614 C C . HIS B 1 78 ? 3.145 36.906 14.898 1 76.06 78 HIS B C 1
ATOM 1616 O O . HIS B 1 78 ? 2.783 36.969 16.078 1 76.06 78 HIS B O 1
ATOM 1622 N N . ASP B 1 79 ? 4.281 36.312 14.602 1 75.38 79 ASP B N 1
ATOM 1623 C CA . ASP B 1 79 ? 5.289 35.812 15.539 1 75.38 79 ASP B CA 1
ATOM 1624 C C . ASP B 1 79 ? 4.707 34.75 16.453 1 75.38 79 ASP B C 1
ATOM 1626 O O . ASP B 1 79 ? 4.84 34.812 17.688 1 75.38 79 ASP B O 1
ATOM 1630 N N . CYS B 1 80 ? 3.873 33.938 15.969 1 76.44 80 CYS B N 1
ATOM 1631 C CA . CYS B 1 80 ? 3.268 32.844 16.703 1 76.44 80 CYS B CA 1
ATOM 1632 C C . CYS B 1 80 ? 3.051 31.609 15.812 1 76.44 80 CYS B C 1
ATOM 1634 O O . CYS B 1 80 ? 3.18 31.719 14.586 1 76.44 80 CYS B O 1
ATOM 1636 N N . GLY B 1 81 ? 2.898 30.453 16.375 1 83.44 81 GLY B N 1
ATOM 1637 C CA . GLY B 1 81 ? 2.492 29.266 15.648 1 83.44 81 GLY B CA 1
ATOM 1638 C C . GLY B 1 81 ? 3.66 28.5 15.062 1 83.44 81 GLY B C 1
ATOM 1639 O O . GLY B 1 81 ? 3.471 27.609 14.227 1 83.44 81 GLY B O 1
ATOM 1640 N N . TYR B 1 82 ? 4.848 28.875 15.469 1 86.62 82 TYR B N 1
ATOM 1641 C CA . TYR B 1 82 ? 6.059 28.328 14.875 1 86.62 82 TYR B CA 1
ATOM 1642 C C . TYR B 1 82 ? 6.141 26.812 15.094 1 86.62 82 TYR B C 1
ATOM 1644 O O . TYR B 1 82 ? 6.566 26.078 14.203 1 86.62 82 TYR B O 1
ATOM 1652 N N . MET B 1 83 ? 5.758 26.375 16.297 1 90.81 83 MET B N 1
ATOM 1653 C CA . MET B 1 83 ? 5.809 24.938 16.562 1 90.81 83 MET B CA 1
ATOM 1654 C C . MET B 1 83 ? 4.879 24.172 15.625 1 90.81 83 MET B C 1
ATOM 1656 O O . MET B 1 83 ? 5.27 23.156 15.047 1 90.81 83 MET B O 1
ATOM 1660 N N . GLY B 1 84 ? 3.646 24.703 15.453 1 91.38 84 GLY B N 1
ATOM 1661 C CA . GLY B 1 84 ? 2.707 24.078 14.539 1 91.38 84 GLY B CA 1
ATOM 1662 C C . GLY B 1 84 ? 3.213 24.016 13.109 1 91.38 84 GLY B C 1
ATOM 1663 O O . GLY B 1 84 ? 3.053 23.016 12.422 1 91.38 84 GLY B O 1
ATOM 1664 N N . LEU B 1 85 ? 3.816 25.047 12.742 1 92.56 85 LEU B N 1
ATOM 1665 C CA . LEU B 1 85 ? 4.371 25.125 11.398 1 92.56 85 LEU B CA 1
ATOM 1666 C C . LEU B 1 85 ? 5.473 24.078 11.203 1 92.56 85 LEU B C 1
ATOM 1668 O O . LEU B 1 85 ? 5.504 23.391 10.18 1 92.56 85 LEU B O 1
ATOM 1672 N N . GLU B 1 86 ? 6.41 23.969 12.148 1 95.38 86 GLU B N 1
ATOM 1673 C CA . GLU B 1 86 ? 7.48 22.984 12.07 1 95.38 86 GLU B CA 1
ATOM 1674 C C . GLU B 1 86 ? 6.918 21.562 11.992 1 95.38 86 GLU B C 1
ATOM 1676 O O . GLU B 1 86 ? 7.398 20.734 11.219 1 95.38 86 GLU B O 1
ATOM 1681 N N . PHE B 1 87 ? 5.895 21.266 12.719 1 95.62 87 PHE B N 1
ATOM 1682 C CA . PHE B 1 87 ? 5.273 19.953 12.711 1 95.62 87 PHE B CA 1
ATOM 1683 C C . PHE B 1 87 ? 4.582 19.688 11.375 1 95.62 87 PHE B C 1
ATOM 1685 O O . PHE B 1 87 ? 4.551 18.547 10.906 1 95.62 87 PHE B O 1
ATOM 1692 N N . MET B 1 88 ? 3.998 20.719 10.797 1 94.69 88 MET B N 1
ATOM 1693 C CA . MET B 1 88 ? 3.402 20.562 9.469 1 94.69 88 MET B CA 1
ATOM 1694 C C . MET B 1 88 ? 4.461 20.172 8.438 1 94.69 88 MET B C 1
ATOM 1696 O O . MET B 1 88 ? 4.23 19.312 7.598 1 94.69 88 MET B O 1
ATOM 1700 N N . LYS B 1 89 ? 5.602 20.797 8.523 1 97 89 LYS B N 1
ATOM 1701 C CA . LYS B 1 89 ? 6.691 20.5 7.602 1 97 89 LYS B CA 1
ATOM 1702 C C . LYS B 1 89 ? 7.191 19.062 7.793 1 97 89 LYS B C 1
ATOM 1704 O O . LYS B 1 89 ? 7.484 18.375 6.82 1 97 89 LYS B O 1
ATOM 1709 N N . GLU B 1 90 ? 7.332 18.672 9.008 1 97 90 GLU B N 1
ATOM 1710 C CA . GLU B 1 90 ? 7.73 17.297 9.305 1 97 90 GLU B CA 1
ATOM 1711 C C . GLU B 1 90 ? 6.719 16.297 8.75 1 97 90 GLU B C 1
ATOM 1713 O O . GLU B 1 90 ? 7.098 15.297 8.141 1 97 90 GLU B O 1
ATOM 1718 N N . SER B 1 91 ? 5.438 16.594 9.008 1 97.06 91 SER B N 1
ATOM 1719 C CA . SER B 1 91 ? 4.379 15.734 8.5 1 97.06 91 SER B CA 1
ATOM 1720 C C . SER B 1 91 ? 4.434 15.641 6.977 1 97.06 91 SER B C 1
ATOM 1722 O O . SER B 1 91 ? 4.203 14.57 6.41 1 97.06 91 SER B O 1
ATOM 1724 N N . LEU B 1 92 ? 4.668 16.703 6.402 1 97.94 92 LEU B N 1
ATOM 1725 C CA . LEU B 1 92 ? 4.785 16.75 4.949 1 97.94 92 LEU B CA 1
ATOM 1726 C C . LEU B 1 92 ? 5.914 15.844 4.469 1 97.94 92 LEU B C 1
ATOM 1728 O O . LEU B 1 92 ? 5.75 15.102 3.498 1 97.94 92 LEU B O 1
ATOM 1732 N N . GLU B 1 93 ? 7.043 15.906 5.129 1 98.25 93 GLU B N 1
ATOM 1733 C CA . GLU B 1 93 ? 8.172 15.055 4.762 1 98.25 93 GLU B CA 1
ATOM 1734 C C . GLU B 1 93 ? 7.824 13.578 4.93 1 98.25 93 GLU B C 1
ATOM 1736 O O . GLU B 1 93 ? 8.227 12.75 4.113 1 98.25 93 GLU B O 1
ATOM 1741 N N . ILE B 1 94 ? 7.137 13.258 5.957 1 98.06 94 ILE B N 1
ATOM 1742 C CA . ILE B 1 94 ? 6.691 11.891 6.18 1 98.06 94 ILE B CA 1
ATOM 1743 C C . ILE B 1 94 ? 5.805 11.438 5.02 1 98.06 94 ILE B C 1
ATOM 1745 O O . ILE B 1 94 ? 5.977 10.344 4.488 1 98.06 94 ILE B O 1
ATOM 1749 N N . ASP B 1 95 ? 4.828 12.281 4.648 1 98.31 95 ASP B N 1
ATOM 1750 C CA . ASP B 1 95 ? 3.91 11.938 3.566 1 98.31 95 ASP B CA 1
ATOM 1751 C C . ASP B 1 95 ? 4.66 11.727 2.254 1 98.31 95 ASP B C 1
ATOM 1753 O O . ASP B 1 95 ? 4.312 10.836 1.471 1 98.31 95 ASP B O 1
ATOM 1757 N N . LYS B 1 96 ? 5.66 12.484 2.018 1 98.62 96 LYS B N 1
ATOM 1758 C CA . LYS B 1 96 ? 6.465 12.328 0.808 1 98.62 96 LYS B CA 1
ATOM 1759 C C . LYS B 1 96 ? 7.23 11.008 0.824 1 98.62 96 LYS B C 1
ATOM 1761 O O . LYS B 1 96 ? 7.391 10.367 -0.215 1 98.62 96 LYS B O 1
ATOM 1766 N N . LYS B 1 97 ? 7.781 10.625 1.958 1 98.69 97 LYS B N 1
ATOM 1767 C CA . LYS B 1 97 ? 8.453 9.328 2.082 1 98.69 97 LYS B CA 1
ATOM 1768 C C . LYS B 1 97 ? 7.484 8.18 1.813 1 98.69 97 LYS B C 1
ATOM 1770 O O . LYS B 1 97 ? 7.832 7.215 1.136 1 98.69 97 LYS B O 1
ATOM 1775 N N . VAL B 1 98 ? 6.293 8.289 2.365 1 98.75 98 VAL B N 1
ATOM 1776 C CA . VAL B 1 98 ? 5.27 7.27 2.143 1 98.75 98 VAL B CA 1
ATOM 1777 C C . VAL B 1 98 ? 4.926 7.199 0.656 1 98.75 98 VAL B C 1
ATOM 1779 O O . VAL B 1 98 ? 4.801 6.109 0.093 1 98.75 98 VAL B O 1
ATOM 1782 N N . LEU B 1 99 ? 4.832 8.359 0.059 1 98.81 99 LEU B N 1
ATOM 1783 C CA . LEU B 1 99 ? 4.527 8.406 -1.367 1 98.81 99 LEU B CA 1
ATOM 1784 C C . LEU B 1 99 ? 5.617 7.715 -2.178 1 98.81 99 LEU B C 1
ATOM 1786 O O . LEU B 1 99 ? 5.324 6.961 -3.107 1 98.81 99 LEU B O 1
ATOM 1790 N N . ALA B 1 100 ? 6.828 7.977 -1.87 1 98.75 100 ALA B N 1
ATOM 1791 C CA . ALA B 1 100 ? 7.945 7.348 -2.566 1 98.75 100 ALA B CA 1
ATOM 1792 C C . ALA B 1 100 ? 7.895 5.828 -2.418 1 98.75 100 ALA B C 1
ATOM 1794 O O . ALA B 1 100 ? 8.078 5.098 -3.396 1 98.75 100 ALA B O 1
ATOM 1795 N N . ALA B 1 101 ? 7.688 5.363 -1.208 1 98.69 101 ALA B N 1
ATOM 1796 C CA . ALA B 1 101 ? 7.609 3.93 -0.948 1 98.69 101 ALA B CA 1
ATOM 1797 C C . ALA B 1 101 ? 6.43 3.303 -1.688 1 98.69 101 ALA B C 1
ATOM 1799 O O . ALA B 1 101 ? 6.551 2.211 -2.248 1 98.69 101 ALA B O 1
ATOM 1800 N N . LEU B 1 102 ? 5.285 4 -1.646 1 98.69 102 LEU B N 1
ATOM 1801 C CA . LEU B 1 102 ? 4.094 3.535 -2.348 1 98.69 102 LEU B CA 1
ATOM 1802 C C . LEU B 1 102 ? 4.355 3.43 -3.848 1 98.69 102 LEU B C 1
ATOM 1804 O O . LEU B 1 102 ? 3.939 2.461 -4.488 1 98.69 102 LEU B O 1
ATOM 1808 N N . THR B 1 103 ? 5.07 4.383 -4.367 1 98.62 103 THR B N 1
ATOM 1809 C CA . THR B 1 103 ? 5.422 4.379 -5.785 1 98.62 103 THR B CA 1
ATOM 1810 C C . THR B 1 103 ? 6.348 3.209 -6.109 1 98.62 103 THR B C 1
ATOM 1812 O O . THR B 1 103 ? 6.199 2.568 -7.152 1 98.62 103 THR B O 1
ATOM 1815 N N . GLY B 1 104 ? 7.273 2.959 -5.234 1 98.44 104 GLY B N 1
ATOM 1816 C CA . GLY B 1 104 ? 8.117 1.79 -5.414 1 98.44 104 GLY B CA 1
ATOM 1817 C C . GLY B 1 104 ? 7.34 0.489 -5.445 1 98.44 104 GLY B C 1
ATOM 1818 O O . GLY B 1 104 ? 7.617 -0.389 -6.266 1 98.44 104 GLY B O 1
ATOM 1819 N N . LEU B 1 105 ? 6.402 0.375 -4.547 1 98.75 105 LEU B N 1
ATOM 1820 C CA . LEU B 1 105 ? 5.547 -0.807 -4.516 1 98.75 105 LEU B CA 1
ATOM 1821 C C . LEU B 1 105 ? 4.754 -0.938 -5.812 1 98.75 105 LEU B C 1
ATOM 1823 O O . LEU B 1 105 ? 4.633 -2.035 -6.363 1 98.75 105 LEU B O 1
ATOM 1827 N N . LEU B 1 106 ? 4.23 0.18 -6.277 1 98.75 106 LEU B N 1
ATOM 1828 C CA . LEU B 1 106 ? 3.471 0.19 -7.523 1 98.75 106 LEU B CA 1
ATOM 1829 C C . LEU B 1 106 ? 4.336 -0.259 -8.695 1 98.75 106 LEU B C 1
ATOM 1831 O O . LEU B 1 106 ? 3.875 -1.003 -9.562 1 98.75 106 LEU B O 1
ATOM 1835 N N . ASP B 1 107 ? 5.543 0.128 -8.75 1 98.5 107 ASP B N 1
ATOM 1836 C CA . ASP B 1 107 ? 6.453 -0.275 -9.82 1 98.5 107 ASP B CA 1
ATOM 1837 C C . ASP B 1 107 ? 6.648 -1.789 -9.836 1 98.5 107 ASP B C 1
ATOM 1839 O O . ASP B 1 107 ? 6.551 -2.422 -10.891 1 98.5 107 ASP B O 1
ATOM 1843 N N . VAL B 1 108 ? 6.863 -2.326 -8.672 1 98.69 108 VAL B N 1
ATOM 1844 C CA . VAL B 1 108 ? 7.07 -3.764 -8.547 1 98.69 108 VAL B CA 1
ATOM 1845 C C . VAL B 1 108 ? 5.801 -4.508 -8.961 1 98.69 108 VAL B C 1
ATOM 1847 O O . VAL B 1 108 ? 5.863 -5.508 -9.68 1 98.69 108 VAL B O 1
ATOM 1850 N N . ALA B 1 109 ? 4.676 -4.055 -8.5 1 98.56 109 ALA B N 1
ATOM 1851 C CA . ALA B 1 109 ? 3.395 -4.684 -8.82 1 98.56 109 ALA B CA 1
ATOM 1852 C C . ALA B 1 109 ? 3.117 -4.633 -10.312 1 98.56 109 ALA B C 1
ATOM 1854 O O . ALA B 1 109 ? 2.625 -5.605 -10.891 1 98.56 109 ALA B O 1
ATOM 1855 N N . CYS B 1 110 ? 3.471 -3.512 -10.93 1 98.62 110 CYS B N 1
ATOM 1856 C CA . CYS B 1 110 ? 3.248 -3.361 -12.359 1 98.62 110 CYS B CA 1
ATOM 1857 C C . CYS B 1 110 ? 4.133 -4.316 -13.156 1 98.62 110 CYS B C 1
ATOM 1859 O O . CYS B 1 110 ? 3.693 -4.891 -14.156 1 98.62 110 CYS B O 1
ATOM 1861 N N . GLU B 1 111 ? 5.34 -4.418 -12.719 1 98.31 111 GLU B N 1
ATOM 1862 C CA . GLU B 1 111 ? 6.207 -5.422 -13.328 1 98.31 111 GLU B CA 1
ATOM 1863 C C . GLU B 1 111 ? 5.621 -6.824 -13.18 1 98.31 111 GLU B C 1
ATOM 1865 O O . GLU B 1 111 ? 5.602 -7.602 -14.133 1 98.31 111 GLU B O 1
ATOM 1870 N N . GLY B 1 112 ? 5.156 -7.109 -11.953 1 98.06 112 GLY B N 1
ATOM 1871 C CA . GLY B 1 112 ? 4.527 -8.398 -11.695 1 98.06 112 GLY B CA 1
ATOM 1872 C C . GLY B 1 112 ? 3.303 -8.641 -12.562 1 98.06 112 GLY B C 1
ATOM 1873 O O . GLY B 1 112 ? 3.09 -9.758 -13.039 1 98.06 112 GLY B O 1
ATOM 1874 N N . ARG B 1 113 ? 2.533 -7.648 -12.781 1 98.12 113 ARG B N 1
ATOM 1875 C CA . ARG B 1 113 ? 1.35 -7.766 -13.625 1 98.12 113 ARG B CA 1
ATOM 1876 C C . ARG B 1 113 ? 1.732 -8.125 -15.055 1 98.12 113 ARG B C 1
ATOM 1878 O O . ARG B 1 113 ? 1.088 -8.969 -15.688 1 98.12 113 ARG B O 1
ATOM 1885 N N . ARG B 1 114 ? 2.721 -7.438 -15.594 1 97.75 114 ARG B N 1
ATOM 1886 C CA . ARG B 1 114 ? 3.189 -7.727 -16.938 1 97.75 114 ARG B CA 1
ATOM 1887 C C . ARG B 1 114 ? 3.613 -9.188 -17.078 1 97.75 114 ARG B C 1
ATOM 1889 O O . ARG B 1 114 ? 3.232 -9.867 -18.031 1 97.75 114 ARG B O 1
ATOM 1896 N N . GLU B 1 115 ? 4.34 -9.656 -16.141 1 97.06 115 GLU B N 1
ATOM 1897 C CA . GLU B 1 115 ? 4.812 -11.039 -16.156 1 97.06 115 GLU B CA 1
ATOM 1898 C C . GLU B 1 115 ? 3.652 -12.016 -16.016 1 97.06 115 GLU B C 1
ATOM 1900 O O . GLU B 1 115 ? 3.584 -13.008 -16.75 1 97.06 115 GLU B O 1
ATOM 1905 N N . LYS B 1 116 ? 2.734 -11.789 -15.148 1 96.44 116 LYS B N 1
ATOM 1906 C CA . LYS B 1 116 ? 1.575 -12.664 -14.969 1 96.44 116 LYS B CA 1
ATOM 1907 C C . LYS B 1 116 ? 0.682 -12.648 -16.203 1 96.44 116 LYS B C 1
ATOM 1909 O O . LYS B 1 116 ? 0.073 -13.664 -16.547 1 96.44 116 LYS B O 1
ATOM 1914 N N . GLY B 1 117 ? 0.641 -11.445 -16.828 1 96.06 117 GLY B N 1
ATOM 1915 C CA . GLY B 1 117 ? -0.054 -11.375 -18.109 1 96.06 117 GLY B CA 1
ATOM 1916 C C . GLY B 1 117 ? 0.543 -12.289 -19.172 1 96.06 117 GLY B C 1
ATOM 1917 O O . GLY B 1 117 ? -0.186 -12.938 -19.922 1 96.06 117 GLY B O 1
ATOM 1918 N N . ARG B 1 118 ? 1.828 -12.359 -19.203 1 96.12 118 ARG B N 1
ATOM 1919 C CA . ARG B 1 118 ? 2.516 -13.25 -20.141 1 96.12 118 ARG B CA 1
ATOM 1920 C C . ARG B 1 118 ? 2.193 -14.711 -19.828 1 96.12 118 ARG B C 1
ATOM 1922 O O . ARG B 1 118 ? 2.021 -15.523 -20.734 1 96.12 118 ARG B O 1
ATOM 1929 N N . HIS B 1 119 ? 2.135 -15.086 -18.562 1 94.62 119 HIS B N 1
ATOM 1930 C CA . HIS B 1 119 ? 1.774 -16.438 -18.156 1 94.62 119 HIS B CA 1
ATOM 1931 C C . HIS B 1 119 ? 0.393 -16.812 -18.688 1 94.62 119 HIS B C 1
ATOM 1933 O O . HIS B 1 119 ? 0.209 -17.906 -19.234 1 94.62 119 HIS B O 1
ATOM 1939 N N . VAL B 1 120 ? -0.575 -15.922 -18.484 1 95.31 120 VAL B N 1
ATOM 1940 C CA . VAL B 1 120 ? -1.941 -16.188 -18.922 1 95.31 120 VAL B CA 1
ATOM 1941 C C . VAL B 1 120 ? -1.96 -16.422 -20.438 1 95.31 120 VAL B C 1
ATOM 1943 O O . VAL B 1 120 ? -2.582 -17.375 -20.906 1 95.31 120 VAL B O 1
ATOM 1946 N N . SER B 1 121 ? -1.253 -15.617 -21.25 1 94.5 121 SER B N 1
ATOM 1947 C CA . SER B 1 121 ? -1.251 -15.68 -22.719 1 94.5 121 SER B CA 1
ATOM 1948 C C . SER B 1 121 ? -0.687 -17.016 -23.203 1 94.5 121 SER B C 1
ATOM 1950 O O . SER B 1 121 ? -1.087 -17.5 -24.266 1 94.5 121 SER B O 1
ATOM 1952 N N . ARG B 1 122 ? 0.114 -17.719 -22.406 1 92.94 122 ARG B N 1
ATOM 1953 C CA . ARG B 1 122 ? 0.761 -18.953 -22.812 1 92.94 122 ARG B CA 1
ATOM 1954 C C . ARG B 1 122 ? -0.194 -20.141 -22.672 1 92.94 122 ARG B C 1
ATOM 1956 O O . ARG B 1 122 ? 0.025 -21.188 -23.281 1 92.94 122 ARG B O 1
ATOM 1963 N N . PHE B 1 123 ? -1.185 -19.969 -21.906 1 88.56 123 PHE B N 1
ATOM 1964 C CA . PHE B 1 123 ? -2.086 -21.094 -21.672 1 88.56 123 PHE B CA 1
ATOM 1965 C C . PHE B 1 123 ? -3.434 -20.859 -22.344 1 88.56 123 PHE B C 1
ATOM 1967 O O . PHE B 1 123 ? -4.371 -21.625 -22.156 1 88.56 123 PHE B O 1
ATOM 1974 N N . GLU B 1 124 ? -3.611 -19.766 -23.078 1 82.19 124 GLU B N 1
ATOM 1975 C CA . GLU B 1 124 ? -4.789 -19.562 -23.906 1 82.19 124 GLU B CA 1
ATOM 1976 C C . GLU B 1 124 ? -4.707 -20.391 -25.188 1 82.19 124 GLU B C 1
ATOM 1978 O O . GLU B 1 124 ? -3.623 -20.609 -25.734 1 82.19 124 GLU B O 1
#

Solvent-accessible surface area (backbone atoms only — not comparable to full-atom values): 12873 Å² total; per-residue (Å²): 128,81,70,51,68,66,39,52,53,32,60,72,34,72,60,47,29,49,42,25,63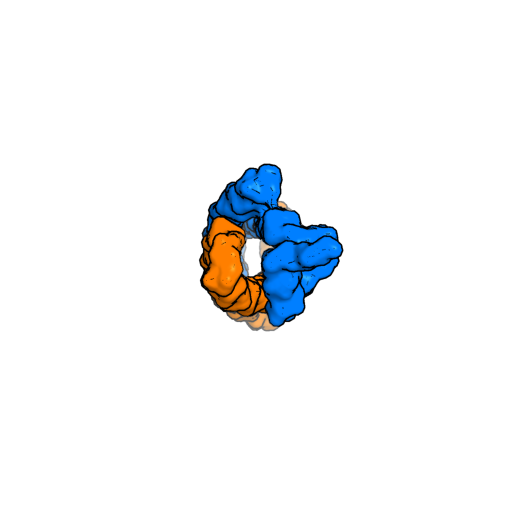,72,49,72,32,70,46,67,58,49,24,46,29,46,54,33,45,50,51,31,53,52,46,50,51,49,50,54,55,51,52,52,52,50,51,53,49,52,53,49,51,53,53,48,52,51,42,51,55,51,40,54,57,48,25,69,73,65,73,47,62,60,68,57,48,53,50,51,53,52,50,49,53,42,52,51,53,40,48,52,34,50,49,52,33,48,52,48,41,50,52,38,37,56,53,32,47,53,54,31,61,70,51,105,127,81,69,51,68,67,39,53,52,32,61,71,34,71,61,46,30,50,41,24,64,71,50,72,31,73,44,68,58,49,25,46,30,48,53,34,45,51,50,32,52,50,46,50,50,50,50,52,54,49,50,52,51,50,53,54,49,52,54,50,51,54,53,48,52,52,43,51,55,53,41,55,57,47,25,68,71,67,72,47,62,60,70,58,46,53,50,50,53,51,50,49,53,40,52,50,52,39,47,51,34,48,50,51,31,48,52,49,40,51,54,39,38,55,54,34,46,53,54,29,62,70,52,105

pLDDT: mean 88.79, std 12.7, range [41.88, 98.81]

Nearest PDB structures (foldseek):
  4tko-assembly1_B  TM=6.733E-01  e=2.863E+00  Aquifex aeolicus VF5
  5c21-assembly1_A  TM=4.969E-01  e=9.577E+00  Escherichia coli
  5c21-assembly1_B  TM=3.496E-01  e=4.804E+00  Escherichia coli
  4tko-assembly1_B  TM=6.720E-01  e=2.863E+00  Aquifex aeolicus VF5
  5c21-assembly1_A  TM=4.978E-01  e=9.577E+00  Escherichia coli

Radius of gyration: 26.2 Å; Cα contacts (8 Å, |Δi|>4): 212; chains: 2; bounding box: 24×87×48 Å

Foldseek 3Di:
DPLPPQLVVLCVDVVSVVLCVVQVDSHPLSSQLVVLVVVLVVLVVVLVVLVVVLVVLVVVLVVLVVVLVVVVVVCVVPVDCVVVSVVSVVVSVVSVVVSVVSVVVSVVSVVVSVVSVVSNVVSD/DPLPPQLVVLCVDVVSVVLCVVQVDSHPLSSQLVVLVVVLVVLVVVLVVLVVVLVVLVVVLVVLVVVLVVVVVVCVVPVDCVVVSVVSVVVSVVSVVVSVVSVVVSVVSVVVSVVSVVSNVVSD

Organism: Artemisia annua (NCBI:txid35608)

Sequence (248 aa):
MATPPSEYAMSRTPHFQQLRMASGSDNLQGCFHLLFTQQYAEIDGLINELCEKRDDLVRKIERMEKLVEEGEGFCVFHDCGYMGLEFMKESLEIDKKVLAALTGLLDVACEGRREKGRHVSRFEMATPPSEYAMSRTPHFQQLRMASGSDNLQGCFHLLFTQQYAEIDGLINELCEKRDDLVRKIERMEKLVEEGEGFCVFHDCGYMGLEFMKESLEIDKKVLAALTGLLDVACEGRREKGRHVSRFE

Secondary structure (DSSP, 8-state):
----HHHHHHHHSHHHHHHHHHHT-SSHHHHHHHHHHHHHHHHHHHHHHHHHHHHHHHHHHHHHHHHHHHHHHHHHHHS--HHHHHHHHHHHHHHHHHHHHHHHHHHHHHHHHHHHHHHHHHT-/----HHHHHHHHSHHHHHHHHHHT-SSHHHHHHHHHHHHHHHHHHHHHHHHHHHHHHHHHHHHHHHHHHHHHHHHHHHS--HHHHHHHHHHHHHHHHHHHHHHHHHHHHHHHHHHHHHHHHHT-